Protein AF-A0A1M5BRZ5-F1 (afdb_monomer_lite)

Structure (mmCIF, N/CA/C/O backbone):
data_AF-A0A1M5BRZ5-F1
#
_entry.id   AF-A0A1M5BRZ5-F1
#
loop_
_atom_site.group_PDB
_atom_site.id
_atom_site.type_symbol
_atom_site.label_atom_id
_atom_site.label_alt_id
_atom_site.label_comp_id
_atom_site.label_asym_id
_atom_site.label_entity_id
_atom_site.label_seq_id
_atom_site.pdbx_PDB_ins_code
_atom_site.Cartn_x
_atom_site.Cartn_y
_atom_site.Cartn_z
_atom_site.occupancy
_atom_site.B_iso_or_equiv
_atom_site.auth_seq_id
_atom_site.auth_comp_id
_atom_site.auth_asym_id
_atom_site.auth_atom_id
_atom_site.pdbx_PDB_model_num
ATOM 1 N N . MET A 1 1 ? -7.898 2.552 -19.567 1.00 65.88 1 MET A N 1
ATOM 2 C CA . MET A 1 1 ? -7.053 2.784 -18.373 1.00 65.88 1 MET A CA 1
ATOM 3 C C . MET A 1 1 ? -6.600 4.239 -18.379 1.00 65.88 1 MET A C 1
ATOM 5 O O . MET A 1 1 ? -5.546 4.536 -18.923 1.00 65.88 1 MET A O 1
ATOM 9 N N . GLU A 1 2 ? -7.423 5.147 -17.849 1.00 75.94 2 GLU A N 1
ATOM 10 C CA . GLU A 1 2 ? -7.147 6.600 -17.867 1.00 75.94 2 GLU A CA 1
ATOM 11 C C . GLU A 1 2 ? -6.998 7.193 -16.458 1.00 75.94 2 GLU A C 1
ATOM 13 O O . GLU A 1 2 ? -6.232 8.134 -16.258 1.00 75.94 2 GLU A O 1
ATOM 18 N N . ASN A 1 3 ? -7.674 6.616 -15.457 1.00 81.56 3 ASN A N 1
ATOM 19 C CA . ASN A 1 3 ? -7.598 7.086 -14.078 1.00 81.56 3 ASN A CA 1
ATOM 20 C C . ASN A 1 3 ? -6.307 6.606 -13.395 1.00 81.56 3 ASN A C 1
ATOM 22 O O . ASN A 1 3 ? -5.987 5.420 -13.406 1.00 81.56 3 ASN A O 1
ATOM 26 N N . GLY A 1 4 ? -5.565 7.544 -12.803 1.00 80.94 4 GLY A N 1
ATOM 27 C CA . GLY A 1 4 ? -4.323 7.267 -12.087 1.00 80.94 4 GLY A CA 1
ATOM 28 C C . GLY A 1 4 ? -4.504 6.915 -10.611 1.00 80.94 4 GLY A C 1
ATOM 29 O O . GLY A 1 4 ? -3.510 6.597 -9.977 1.00 80.94 4 GLY A O 1
ATOM 30 N N . PHE A 1 5 ? -5.708 7.016 -10.030 1.00 86.25 5 PHE A N 1
ATOM 31 C CA . PHE A 1 5 ? -5.980 6.659 -8.623 1.00 86.25 5 PHE A CA 1
ATOM 32 C C . PHE A 1 5 ? -4.982 7.268 -7.617 1.00 86.25 5 PHE A C 1
ATOM 34 O O . PHE A 1 5 ? -4.451 6.607 -6.727 1.00 86.25 5 PHE A O 1
ATOM 41 N N . GLY A 1 6 ? -4.669 8.555 -7.796 1.00 87.81 6 GLY A N 1
ATOM 42 C CA . GLY A 1 6 ? -3.709 9.274 -6.952 1.00 87.81 6 GLY A CA 1
ATOM 43 C C . GLY A 1 6 ? -2.249 9.189 -7.409 1.00 87.81 6 GLY A C 1
ATOM 44 O O . GLY A 1 6 ? -1.439 9.976 -6.923 1.00 87.81 6 GLY A O 1
ATOM 45 N N . TRP A 1 7 ? -1.920 8.338 -8.381 1.00 94.44 7 TRP A N 1
ATOM 46 C CA . TRP A 1 7 ? -0.583 8.215 -8.963 1.00 94.44 7 TRP A CA 1
ATOM 47 C C . TRP A 1 7 ? -0.294 9.260 -10.034 1.00 94.44 7 TRP A C 1
ATOM 49 O O . TRP A 1 7 ? -1.200 9.802 -10.668 1.00 94.44 7 TRP A O 1
ATOM 59 N N . PHE A 1 8 ? 0.995 9.530 -10.257 1.00 92.31 8 PHE A N 1
ATOM 60 C CA . PHE A 1 8 ? 1.469 10.425 -11.314 1.00 92.31 8 PHE A CA 1
ATOM 61 C C . PHE A 1 8 ? 0.936 10.021 -12.697 1.00 92.31 8 PHE A C 1
ATOM 63 O O . PHE A 1 8 ? 0.561 10.881 -13.487 1.00 92.31 8 PHE A O 1
ATOM 70 N N . HIS A 1 9 ? 0.862 8.715 -12.963 1.00 94.19 9 HIS A N 1
ATOM 71 C CA . HIS A 1 9 ? 0.328 8.143 -14.195 1.00 94.19 9 HIS A CA 1
ATOM 72 C C . HIS A 1 9 ? -0.267 6.747 -13.911 1.00 94.19 9 HIS A C 1
ATOM 74 O O . HIS A 1 9 ? 0.309 6.037 -13.080 1.00 94.19 9 HIS A O 1
ATOM 80 N N . PRO A 1 10 ? -1.339 6.303 -14.606 1.00 94.88 10 PRO A N 1
ATOM 81 C CA . PRO A 1 10 ? -1.913 4.958 -14.441 1.00 94.88 10 PRO A CA 1
ATOM 82 C C . PRO A 1 10 ? -0.891 3.816 -14.543 1.00 94.88 10 PRO A C 1
ATOM 84 O O . PRO A 1 10 ? -0.989 2.821 -13.837 1.00 94.88 10 PRO A O 1
ATOM 87 N N . GLN A 1 11 ? 0.150 3.987 -15.360 1.00 95.69 11 GLN A N 1
ATOM 88 C CA . GLN A 1 11 ? 1.274 3.044 -15.441 1.00 95.69 11 GLN A CA 1
ATOM 89 C C . GLN A 1 11 ? 1.901 2.752 -14.072 1.00 95.69 11 GLN A C 1
ATOM 91 O O . GLN A 1 11 ? 2.140 1.594 -13.748 1.00 95.69 11 GLN A O 1
ATOM 96 N N . TYR A 1 12 ? 2.148 3.779 -13.257 1.00 96.62 12 TYR A N 1
ATOM 97 C CA . TYR A 1 12 ? 2.779 3.600 -11.948 1.00 96.62 12 TYR A CA 1
ATOM 98 C C . TYR A 1 12 ? 1.831 2.983 -10.922 1.00 96.62 12 TYR A C 1
ATOM 100 O O . TYR A 1 12 ? 2.280 2.242 -10.055 1.00 96.62 12 TYR A O 1
ATOM 108 N N . HIS A 1 13 ? 0.523 3.213 -11.064 1.00 96.50 13 HIS A N 1
ATOM 109 C CA . HIS A 1 13 ? -0.491 2.510 -10.280 1.00 96.50 13 HIS A CA 1
ATOM 110 C C . HIS A 1 13 ? -0.437 0.999 -10.539 1.00 96.50 13 HIS A C 1
ATOM 112 O O . HIS A 1 13 ? -0.346 0.226 -9.587 1.00 96.50 13 HIS A O 1
ATOM 118 N N . LEU A 1 14 ? -0.385 0.579 -11.810 1.00 97.62 14 LEU A N 1
ATOM 119 C CA . LEU A 1 14 ? -0.236 -0.839 -12.162 1.00 97.62 14 LEU A CA 1
ATOM 120 C C . LEU A 1 14 ? 1.110 -1.413 -11.705 1.00 97.62 14 LEU A C 1
ATOM 122 O O . LEU A 1 14 ? 1.155 -2.531 -11.198 1.00 97.62 14 LEU A O 1
ATOM 126 N N . MET A 1 15 ? 2.202 -0.650 -11.846 1.00 98.06 15 MET A N 1
ATOM 127 C CA . MET A 1 15 ? 3.525 -1.073 -11.366 1.00 98.06 15 MET A CA 1
ATOM 128 C C . MET A 1 15 ? 3.544 -1.273 -9.852 1.00 98.06 15 MET A C 1
ATOM 130 O O . MET A 1 15 ? 4.158 -2.224 -9.376 1.00 98.06 15 MET A O 1
ATOM 134 N N . SER A 1 16 ? 2.849 -0.414 -9.104 1.00 98.12 16 SER A N 1
ATOM 135 C CA . SER A 1 16 ? 2.728 -0.537 -7.656 1.00 98.12 16 SER A CA 1
ATOM 136 C C . SER A 1 16 ? 2.011 -1.817 -7.251 1.00 98.12 16 SER A C 1
ATOM 138 O O . SER A 1 16 ? 2.557 -2.585 -6.465 1.00 98.12 16 SER A O 1
ATOM 140 N N . TRP A 1 17 ? 0.834 -2.077 -7.827 1.00 98.25 17 TRP A N 1
ATOM 141 C CA . TRP A 1 17 ? 0.073 -3.299 -7.554 1.00 98.25 17 TRP A CA 1
ATOM 142 C C . TRP A 1 17 ? 0.846 -4.556 -7.947 1.00 98.25 17 TRP A C 1
ATOM 144 O O . TRP A 1 17 ? 0.858 -5.532 -7.199 1.00 98.25 17 TRP A O 1
ATOM 154 N N . ALA A 1 18 ? 1.546 -4.524 -9.084 1.00 98.69 18 ALA A N 1
ATOM 155 C CA . ALA A 1 18 ? 2.385 -5.635 -9.508 1.00 98.69 18 ALA A CA 1
ATOM 156 C C . ALA A 1 18 ? 3.527 -5.889 -8.519 1.00 98.69 18 ALA A C 1
ATOM 158 O O . ALA A 1 18 ? 3.680 -7.017 -8.059 1.00 98.69 18 ALA A O 1
ATOM 159 N N . LEU A 1 19 ? 4.293 -4.859 -8.142 1.00 98.62 19 LEU A N 1
ATOM 160 C CA . LEU A 1 19 ? 5.384 -5.019 -7.179 1.00 98.62 19 LEU A CA 1
ATOM 161 C C . LEU A 1 19 ? 4.861 -5.480 -5.811 1.00 98.62 19 LEU A C 1
ATOM 163 O O . LEU A 1 19 ? 5.473 -6.346 -5.189 1.00 98.62 19 LEU A O 1
ATOM 167 N N . SER A 1 20 ? 3.722 -4.947 -5.366 1.00 98.50 20 SER A N 1
ATOM 168 C CA . SER A 1 20 ? 3.067 -5.333 -4.114 1.00 98.50 20 SER A CA 1
ATOM 169 C C . SER A 1 20 ? 2.686 -6.818 -4.119 1.00 98.50 20 SER A C 1
ATOM 171 O O . SER A 1 20 ? 3.174 -7.580 -3.288 1.00 98.50 20 SER A O 1
ATOM 173 N N . CYS A 1 21 ? 1.920 -7.269 -5.119 1.00 98.62 21 CYS A N 1
ATOM 174 C CA . CYS A 1 21 ? 1.515 -8.670 -5.257 1.00 98.62 21 CYS A CA 1
ATOM 175 C C . CYS A 1 21 ? 2.719 -9.616 -5.335 1.00 98.62 21 CYS A C 1
ATOM 177 O O . CYS A 1 21 ? 2.785 -10.607 -4.610 1.00 98.62 21 CYS A O 1
ATOM 179 N N . LEU A 1 22 ? 3.681 -9.309 -6.208 1.00 98.56 22 LEU A N 1
ATOM 180 C CA . LEU A 1 22 ? 4.823 -10.185 -6.466 1.00 98.56 22 LEU A CA 1
ATOM 181 C C . LEU A 1 22 ? 5.712 -10.325 -5.232 1.00 98.56 22 LEU A C 1
ATOM 183 O O . LEU A 1 22 ? 6.060 -11.445 -4.867 1.00 98.56 22 LEU A O 1
ATOM 187 N N . SER A 1 23 ? 5.999 -9.215 -4.548 1.00 97.62 23 SER A N 1
ATOM 188 C CA . SER A 1 23 ? 6.776 -9.249 -3.307 1.00 97.62 23 SER A CA 1
ATOM 189 C C . SER A 1 23 ? 6.037 -9.952 -2.165 1.00 97.62 23 SER A C 1
ATOM 191 O O . SER A 1 23 ? 6.638 -10.745 -1.446 1.00 97.62 23 SER A O 1
ATOM 193 N N . LEU A 1 24 ? 4.719 -9.765 -2.029 1.00 97.94 24 LEU A N 1
ATOM 194 C CA . LEU A 1 24 ? 3.917 -10.531 -1.070 1.00 97.94 24 LEU A CA 1
ATOM 195 C C . LEU A 1 24 ? 3.991 -12.037 -1.350 1.00 97.94 24 LEU A C 1
ATOM 197 O O . LEU A 1 24 ? 4.186 -12.830 -0.431 1.00 97.94 24 LEU A O 1
ATOM 201 N N . ARG A 1 25 ? 3.881 -12.442 -2.618 1.00 97.81 25 ARG A N 1
ATOM 202 C CA . ARG A 1 25 ? 3.907 -13.853 -3.031 1.00 97.81 25 ARG A CA 1
ATOM 203 C C . ARG A 1 25 ? 5.262 -14.534 -2.850 1.00 97.81 25 ARG A C 1
ATOM 205 O O . ARG A 1 25 ? 5.288 -15.757 -2.742 1.00 97.81 25 ARG A O 1
ATOM 212 N N . GLU A 1 26 ? 6.358 -13.783 -2.760 1.00 96.62 26 GLU A N 1
ATOM 213 C CA . GLU A 1 26 ? 7.667 -14.326 -2.364 1.00 96.62 26 GLU A CA 1
ATOM 214 C C . GLU A 1 26 ? 7.718 -14.745 -0.890 1.00 96.62 26 GLU A C 1
ATOM 216 O O . GLU A 1 26 ? 8.480 -15.642 -0.527 1.00 96.62 26 GLU A O 1
ATOM 221 N N . HIS A 1 27 ? 6.926 -14.101 -0.032 1.00 96.38 27 HIS A N 1
ATOM 222 C CA . HIS A 1 27 ? 7.029 -14.244 1.422 1.00 96.38 27 HIS A CA 1
ATOM 223 C C . HIS A 1 27 ? 5.831 -14.953 2.062 1.00 96.38 27 HIS A C 1
ATOM 225 O O . HIS A 1 27 ? 5.961 -15.535 3.145 1.00 96.38 27 HIS A O 1
ATOM 231 N N . TYR A 1 28 ? 4.681 -14.942 1.387 1.00 97.50 28 TYR A N 1
ATOM 232 C CA . TYR A 1 28 ? 3.413 -15.450 1.891 1.00 97.50 28 TYR A CA 1
ATOM 233 C C . TYR A 1 28 ? 2.795 -16.459 0.932 1.00 97.50 28 TYR A C 1
ATOM 235 O O . TYR A 1 28 ? 2.544 -16.170 -0.238 1.00 97.50 28 TYR A O 1
ATOM 243 N N . ASN A 1 29 ? 2.482 -17.643 1.465 1.00 96.75 29 ASN A N 1
ATOM 244 C CA . ASN A 1 29 ? 1.863 -18.724 0.701 1.00 96.75 29 ASN A CA 1
ATOM 245 C C . ASN A 1 29 ? 0.404 -18.451 0.341 1.00 96.75 29 ASN A C 1
ATOM 247 O O . ASN A 1 29 ? -0.046 -19.032 -0.637 1.00 96.75 29 ASN A O 1
ATOM 251 N N . ASN A 1 30 ? -0.292 -17.587 1.084 1.00 97.75 30 ASN A N 1
ATOM 252 C CA . ASN A 1 30 ? -1.681 -17.206 0.851 1.00 97.75 30 ASN A CA 1
ATOM 253 C C . ASN A 1 30 ? -1.772 -15.681 0.712 1.00 97.75 30 ASN A C 1
ATOM 255 O O . ASN A 1 30 ? -1.453 -14.963 1.656 1.00 97.75 30 ASN A O 1
ATOM 259 N N . VAL A 1 31 ? -2.170 -15.202 -0.465 1.00 98.31 31 VAL A N 1
ATOM 260 C CA . VAL A 1 31 ? -2.384 -13.781 -0.767 1.00 98.31 31 VAL A CA 1
ATOM 261 C C . VAL A 1 31 ? -3.655 -13.682 -1.606 1.00 98.31 31 VAL A C 1
ATOM 263 O O . VAL A 1 31 ? -3.640 -13.975 -2.804 1.00 98.31 31 VAL A O 1
ATOM 266 N N . VAL A 1 32 ? -4.749 -13.291 -0.958 1.00 98.56 32 VAL A N 1
ATOM 267 C CA . VAL A 1 32 ? -6.085 -13.206 -1.562 1.00 98.56 32 VAL A CA 1
ATOM 268 C C . VAL A 1 32 ? -6.353 -11.778 -2.022 1.00 98.56 32 VAL A C 1
ATOM 270 O O . VAL A 1 32 ? -6.072 -10.829 -1.292 1.00 98.56 32 VAL A O 1
ATOM 273 N N . PHE A 1 33 ? -6.909 -11.622 -3.222 1.00 98.50 33 PHE A N 1
ATOM 274 C CA . PHE A 1 33 ? -7.260 -10.319 -3.778 1.00 98.50 33 PHE A CA 1
ATOM 275 C C . PHE A 1 33 ? -8.774 -10.115 -3.809 1.00 98.50 33 PHE A C 1
ATOM 277 O O . PHE A 1 33 ? -9.487 -10.874 -4.456 1.00 98.50 33 PHE A O 1
ATOM 284 N N . TYR A 1 34 ? -9.260 -9.075 -3.134 1.00 97.81 34 TYR A N 1
ATOM 285 C CA . TYR A 1 34 ? -10.662 -8.656 -3.188 1.00 97.81 34 TYR A CA 1
ATOM 286 C C . TYR A 1 34 ? -10.810 -7.496 -4.167 1.00 97.81 34 TYR A C 1
ATOM 288 O O . TYR A 1 34 ? -10.077 -6.507 -4.074 1.00 97.81 34 TYR A O 1
ATOM 296 N N . THR A 1 35 ? -11.729 -7.617 -5.124 1.00 96.69 35 THR A N 1
ATOM 297 C CA . THR A 1 35 ? -11.827 -6.669 -6.240 1.00 96.69 35 THR A CA 1
ATOM 298 C C . THR A 1 35 ? -13.230 -6.610 -6.864 1.00 96.69 35 THR A C 1
ATOM 300 O O . THR A 1 35 ? -14.139 -7.323 -6.443 1.00 96.69 35 THR A O 1
ATOM 303 N N . ASP A 1 36 ? -13.429 -5.723 -7.838 1.00 95.81 36 ASP A N 1
ATOM 304 C CA . ASP A 1 36 ? -14.565 -5.725 -8.767 1.00 95.81 36 ASP A CA 1
ATOM 305 C C . ASP A 1 36 ? -14.180 -6.464 -10.065 1.00 95.81 36 ASP A C 1
ATOM 307 O O . ASP A 1 36 ? -13.027 -6.856 -10.276 1.00 95.81 36 ASP A O 1
ATOM 311 N N . SER A 1 37 ? -15.133 -6.645 -10.975 1.00 96.94 37 SER A N 1
ATOM 312 C CA . SER A 1 37 ? -14.885 -7.272 -12.274 1.00 96.94 37 SER A CA 1
ATOM 313 C C . SER A 1 37 ? -13.852 -6.495 -13.099 1.00 96.94 37 SER A C 1
ATOM 315 O O . SER A 1 37 ? -13.060 -7.095 -13.828 1.00 96.94 37 SER A O 1
ATOM 317 N N . ASN A 1 38 ? -13.786 -5.164 -12.973 1.00 94.44 38 ASN A N 1
ATOM 318 C CA . ASN A 1 38 ? -12.777 -4.367 -13.680 1.00 94.44 38 ASN A CA 1
ATOM 319 C C . ASN A 1 38 ? -11.362 -4.640 -13.165 1.00 94.44 38 ASN A C 1
ATOM 321 O O . ASN A 1 38 ? -10.439 -4.837 -13.960 1.00 94.44 38 ASN A O 1
ATOM 325 N N . GLY A 1 39 ? -11.178 -4.661 -11.847 1.00 95.62 39 GLY A N 1
ATOM 326 C CA . GLY A 1 39 ? -9.911 -4.983 -11.217 1.00 95.62 39 GLY A CA 1
ATOM 327 C C . GLY A 1 39 ? -9.502 -6.430 -11.476 1.00 95.62 39 GLY A C 1
ATOM 328 O O . GLY A 1 39 ? -8.331 -6.663 -11.771 1.00 95.62 39 GLY A O 1
ATOM 329 N N . TYR A 1 40 ? -10.442 -7.381 -11.509 1.00 98.25 40 TYR A N 1
ATOM 330 C CA . TYR A 1 40 ? -10.171 -8.746 -11.973 1.00 98.25 40 TYR A CA 1
ATOM 331 C C . TYR A 1 40 ? -9.614 -8.744 -13.404 1.00 98.25 40 TYR A C 1
ATOM 333 O O . TYR A 1 40 ? -8.520 -9.256 -13.653 1.00 98.25 40 TYR A O 1
ATOM 341 N N . ASN A 1 41 ? -10.311 -8.091 -14.337 1.00 97.88 41 ASN A N 1
ATOM 342 C CA . ASN A 1 41 ? -9.903 -8.033 -15.741 1.00 97.88 41 ASN A CA 1
ATOM 343 C C . ASN A 1 41 ? -8.499 -7.419 -15.915 1.00 97.88 41 ASN A C 1
ATOM 345 O O . ASN A 1 41 ? -7.700 -7.877 -16.733 1.00 97.88 41 ASN A O 1
ATOM 349 N N . ILE A 1 42 ? -8.170 -6.381 -15.142 1.00 96.50 42 ILE A N 1
ATOM 350 C CA . ILE A 1 42 ? -6.868 -5.707 -15.223 1.00 96.50 42 ILE A CA 1
ATOM 351 C C . ILE A 1 42 ? -5.774 -6.528 -14.528 1.00 96.50 42 ILE A C 1
ATOM 353 O O . ILE A 1 42 ? -4.753 -6.854 -15.133 1.00 96.50 42 ILE A O 1
ATOM 357 N N . PHE A 1 43 ? -5.940 -6.849 -13.250 1.00 98.00 43 PHE A N 1
ATOM 358 C CA . PHE A 1 43 ? -4.862 -7.422 -12.444 1.00 98.00 43 PHE A CA 1
ATOM 359 C C . PHE A 1 43 ? -4.693 -8.923 -12.674 1.00 98.00 43 PHE A C 1
ATOM 361 O O . PHE A 1 43 ? -3.566 -9.423 -12.664 1.00 98.00 43 PHE A O 1
ATOM 368 N N . ILE A 1 44 ? -5.784 -9.636 -12.943 1.00 98.31 44 ILE A N 1
ATOM 369 C CA . ILE A 1 44 ? -5.767 -11.081 -13.157 1.00 98.31 44 ILE A CA 1
ATOM 370 C C . ILE A 1 44 ? -5.720 -11.384 -14.641 1.00 98.31 44 ILE A C 1
ATOM 372 O O . ILE A 1 44 ? -4.757 -11.995 -15.087 1.00 98.31 44 ILE A O 1
ATOM 376 N N . ASP A 1 45 ? -6.677 -10.926 -15.445 1.00 97.88 45 ASP A N 1
ATOM 377 C CA . ASP A 1 45 ? -6.697 -11.349 -16.846 1.00 97.88 45 ASP A CA 1
ATOM 378 C C . ASP A 1 45 ? -5.601 -10.717 -17.693 1.00 97.88 45 ASP A C 1
ATOM 380 O O . ASP A 1 45 ? -4.959 -11.422 -18.475 1.00 97.88 45 ASP A O 1
ATOM 384 N N . LEU A 1 46 ? -5.350 -9.422 -17.534 1.00 96.38 46 LEU A N 1
ATOM 385 C CA . LEU A 1 46 ? -4.371 -8.715 -18.348 1.00 96.38 46 LEU A CA 1
ATOM 386 C C . LEU A 1 46 ? -2.947 -8.862 -17.799 1.00 96.38 46 LEU A C 1
ATOM 388 O O . LEU A 1 46 ? -2.036 -9.252 -18.530 1.00 96.38 46 LEU A O 1
ATOM 392 N N . LEU A 1 47 ? -2.741 -8.570 -16.512 1.00 97.62 47 LEU A N 1
ATOM 393 C CA . LEU A 1 47 ? -1.406 -8.606 -15.905 1.00 97.62 47 LEU A CA 1
ATOM 394 C C . LEU A 1 47 ? -0.982 -10.003 -15.436 1.00 97.62 47 LEU A C 1
ATOM 396 O O . LEU A 1 47 ? 0.223 -10.249 -15.307 1.00 97.62 47 LEU A O 1
ATOM 400 N N . LYS A 1 48 ? -1.939 -10.924 -15.244 1.00 98.19 48 LYS A N 1
ATOM 401 C CA . LYS A 1 48 ? -1.716 -12.285 -14.726 1.00 98.19 48 LYS A CA 1
ATOM 402 C C . LYS A 1 48 ? -0.970 -12.265 -13.389 1.00 98.19 48 LYS A C 1
ATOM 404 O O . LYS A 1 48 ? -0.012 -13.019 -13.215 1.00 98.19 48 LYS A O 1
ATOM 409 N N . LEU A 1 49 ? -1.359 -11.364 -12.479 1.00 98.62 49 LEU A N 1
ATOM 410 C CA . LEU A 1 49 ? -0.757 -11.281 -11.149 1.00 98.62 49 LEU A CA 1
ATOM 411 C C . LEU A 1 49 ? -1.032 -12.568 -10.350 1.00 98.62 49 LEU A C 1
ATOM 413 O O . LEU A 1 49 ? -2.160 -13.064 -10.367 1.00 98.62 49 LEU A O 1
ATOM 417 N N . PRO A 1 50 ? -0.029 -13.123 -9.645 1.00 98.19 50 PRO A N 1
ATOM 418 C CA . PRO A 1 50 ? -0.099 -14.471 -9.083 1.00 98.19 50 PRO A CA 1
ATOM 419 C C . PRO A 1 50 ? -0.741 -14.518 -7.686 1.00 98.19 50 PRO A C 1
ATOM 421 O O . PRO A 1 50 ? -0.206 -15.169 -6.783 1.00 98.19 50 PRO A O 1
ATOM 424 N N . TYR A 1 51 ? -1.874 -13.837 -7.498 1.00 98.69 51 TYR A N 1
ATOM 425 C CA . TYR A 1 51 ? -2.701 -13.998 -6.297 1.00 98.69 51 TYR A CA 1
ATOM 426 C C . TYR A 1 51 ? -3.151 -15.454 -6.147 1.00 98.69 51 TYR A C 1
ATOM 428 O O . TYR A 1 51 ? -3.346 -16.157 -7.139 1.00 98.69 51 TYR A O 1
ATOM 436 N N . THR A 1 52 ? -3.273 -15.932 -4.909 1.00 98.44 52 THR A N 1
ATOM 437 C CA . THR A 1 52 ? -3.653 -17.331 -4.655 1.00 98.44 52 THR A CA 1
ATOM 438 C C . THR A 1 52 ? -5.136 -17.579 -4.786 1.00 98.44 52 THR A C 1
ATOM 440 O O . THR A 1 52 ? -5.531 -18.689 -5.127 1.00 98.44 52 THR A O 1
ATOM 443 N N . ASP A 1 53 ? -5.929 -16.552 -4.517 1.00 98.38 53 ASP A N 1
ATOM 444 C CA . ASP A 1 53 ? -7.363 -16.546 -4.735 1.00 98.38 53 ASP A CA 1
ATOM 445 C C . ASP A 1 53 ? -7.824 -15.120 -5.050 1.00 98.38 53 ASP A C 1
ATOM 447 O O . ASP A 1 53 ? -7.148 -14.143 -4.697 1.00 98.38 53 ASP A O 1
ATOM 451 N N . VAL A 1 54 ? -8.953 -15.004 -5.743 1.00 98.44 54 VAL A N 1
ATOM 452 C CA . VAL A 1 54 ? -9.518 -13.722 -6.158 1.00 98.44 54 VAL A CA 1
ATOM 453 C C . VAL A 1 54 ? -11.018 -13.725 -5.921 1.00 98.44 54 VAL A C 1
ATOM 455 O O . VAL A 1 54 ? -11.749 -14.528 -6.498 1.00 98.44 54 VAL A O 1
ATOM 458 N N . VAL A 1 55 ? -11.478 -12.782 -5.106 1.00 98.12 55 VAL A N 1
ATOM 459 C CA . VAL A 1 55 ? -12.880 -12.634 -4.726 1.00 98.12 55 VAL A CA 1
ATOM 460 C C . VAL A 1 55 ? -13.437 -11.376 -5.387 1.00 98.12 55 VAL A C 1
ATOM 462 O O . VAL A 1 55 ? -13.033 -10.258 -5.064 1.00 98.12 55 VAL A O 1
ATOM 465 N N . VAL A 1 56 ? -14.364 -11.559 -6.328 1.00 97.38 56 VAL A N 1
ATOM 466 C CA . VAL A 1 56 ? -15.061 -10.457 -7.006 1.00 97.38 56 VAL A CA 1
ATOM 467 C C . VAL A 1 56 ? -16.305 -10.093 -6.202 1.00 97.38 56 VAL A C 1
ATOM 469 O O . VAL A 1 56 ? -17.252 -10.873 -6.139 1.00 97.38 56 VAL A O 1
ATOM 472 N N . GLN A 1 57 ? -16.276 -8.938 -5.537 1.00 94.31 57 GLN A N 1
ATOM 473 C CA . GLN A 1 57 ? -17.232 -8.593 -4.480 1.00 94.31 57 GLN A CA 1
ATOM 474 C C . GLN A 1 57 ? -17.671 -7.120 -4.491 1.00 94.31 57 GLN A C 1
ATOM 476 O O . GLN A 1 57 ? -18.548 -6.743 -3.712 1.00 94.31 57 GLN A O 1
ATOM 481 N N . TYR A 1 58 ? -17.076 -6.287 -5.353 1.00 94.50 58 TYR A N 1
ATOM 482 C CA . TYR A 1 58 ? -17.283 -4.834 -5.351 1.00 94.50 58 TYR A CA 1
ATOM 483 C C . TYR A 1 58 ? -18.107 -4.286 -6.533 1.00 94.50 58 TYR A C 1
ATOM 485 O O . TYR A 1 58 ? -18.304 -3.076 -6.586 1.00 94.50 58 TYR A O 1
ATOM 493 N N . ASP A 1 59 ? -18.595 -5.124 -7.458 1.00 92.12 59 ASP A N 1
ATOM 494 C CA . ASP A 1 59 ? -19.324 -4.659 -8.659 1.00 92.12 59 ASP A CA 1
ATOM 495 C C . ASP A 1 59 ? -20.581 -3.837 -8.328 1.00 92.12 59 ASP A C 1
ATOM 497 O O . ASP A 1 59 ? -20.826 -2.802 -8.943 1.00 92.12 59 ASP A O 1
ATOM 501 N N . ASP A 1 60 ? -21.340 -4.268 -7.318 1.00 87.38 60 ASP A N 1
ATOM 502 C CA . ASP A 1 60 ? -22.599 -3.641 -6.899 1.00 87.38 60 ASP A CA 1
ATOM 503 C C . ASP A 1 60 ? -22.476 -2.957 -5.528 1.00 87.38 60 ASP A C 1
ATOM 505 O O . ASP A 1 60 ? -23.441 -2.875 -4.765 1.00 87.38 60 ASP A O 1
ATOM 509 N N . LEU A 1 61 ? -21.270 -2.508 -5.163 1.00 86.62 61 LEU A N 1
ATOM 510 C CA . LEU A 1 61 ? -21.034 -1.869 -3.873 1.00 86.62 61 LEU A CA 1
ATOM 511 C C . LEU A 1 61 ? -21.814 -0.535 -3.810 1.00 86.62 61 LEU A C 1
ATOM 513 O O . LEU A 1 61 ? -21.514 0.372 -4.589 1.00 86.62 61 LEU A O 1
ATOM 517 N N . PRO A 1 62 ? -22.784 -0.360 -2.889 1.00 77.88 62 PRO A N 1
ATOM 518 C CA . PRO A 1 62 ? -23.631 0.833 -2.828 1.00 77.88 62 PRO A CA 1
ATOM 519 C C . PRO A 1 62 ? -22.899 1.983 -2.120 1.00 77.88 62 PRO A C 1
ATOM 521 O O . PRO A 1 62 ? -23.363 2.509 -1.111 1.00 77.88 62 PRO A O 1
ATOM 524 N N . CYS A 1 63 ? -21.705 2.329 -2.598 1.00 80.94 63 CYS A N 1
ATOM 525 C CA . CYS A 1 63 ? -20.800 3.243 -1.925 1.00 80.94 63 CYS A CA 1
ATOM 526 C C . CYS A 1 63 ? -20.287 4.330 -2.878 1.00 80.94 63 CYS A C 1
ATOM 528 O O . CYS A 1 63 ? -19.656 4.008 -3.885 1.00 80.94 63 CYS A O 1
ATOM 530 N N . PRO A 1 64 ? -20.476 5.620 -2.544 1.00 80.62 64 PRO A N 1
ATOM 531 C CA . PRO A 1 64 ? -19.868 6.718 -3.285 1.00 80.62 64 PRO A CA 1
ATOM 532 C C . PRO A 1 64 ? -18.337 6.597 -3.375 1.00 80.62 64 PRO A C 1
ATOM 534 O O . PRO A 1 64 ? -17.681 6.293 -2.379 1.00 80.62 64 PRO A O 1
ATOM 537 N N . ASP A 1 65 ? -17.755 6.941 -4.531 1.00 79.62 65 ASP A N 1
ATOM 538 C CA . ASP A 1 65 ? -16.305 6.839 -4.811 1.00 79.62 65 ASP A CA 1
ATOM 539 C C . ASP A 1 65 ? -15.411 7.566 -3.791 1.00 79.62 65 ASP A C 1
ATOM 541 O O . ASP A 1 65 ? -14.245 7.224 -3.584 1.00 79.62 65 ASP A O 1
ATOM 545 N N . VAL A 1 66 ? -15.948 8.599 -3.141 1.00 79.69 66 VAL A N 1
ATOM 546 C CA . VAL A 1 66 ? -15.255 9.368 -2.100 1.00 79.69 66 VAL A CA 1
ATOM 547 C C . VAL A 1 66 ? -14.997 8.547 -0.832 1.00 79.69 66 VAL A C 1
ATOM 549 O O . VAL A 1 66 ? -14.077 8.876 -0.084 1.00 79.69 66 VAL A O 1
ATOM 552 N N . HIS A 1 67 ? -15.746 7.470 -0.589 1.00 84.50 67 HIS A N 1
ATOM 553 C CA . HIS A 1 67 ? -15.629 6.590 0.576 1.00 84.50 67 HIS A CA 1
ATOM 554 C C . HIS A 1 67 ? -14.740 5.368 0.293 1.00 84.50 67 HIS A C 1
ATOM 556 O O . HIS A 1 67 ? -15.129 4.217 0.479 1.00 84.50 67 HIS A O 1
ATOM 562 N N . TRP A 1 68 ? -13.501 5.625 -0.128 1.00 87.12 68 TRP A N 1
ATOM 563 C CA . TRP A 1 68 ? -12.508 4.601 -0.466 1.00 87.12 68 TRP A CA 1
ATOM 564 C C . TRP A 1 68 ? -12.143 3.637 0.680 1.00 87.12 68 TRP A C 1
ATOM 566 O O . TRP A 1 68 ? -11.603 2.566 0.412 1.00 87.12 68 TRP A O 1
ATOM 576 N N . ALA A 1 69 ? -12.425 3.975 1.942 1.00 90.62 69 ALA A N 1
ATOM 577 C CA . ALA A 1 69 ? -12.238 3.065 3.073 1.00 90.62 69 ALA A CA 1
ATOM 578 C C . ALA A 1 69 ? -13.333 1.986 3.155 1.00 90.62 69 ALA A C 1
ATOM 580 O O . ALA A 1 69 ? -13.093 0.928 3.734 1.00 90.62 69 ALA A O 1
ATOM 581 N N . TYR A 1 70 ? -14.513 2.216 2.565 1.00 92.12 70 TYR A N 1
ATOM 582 C CA . TYR A 1 70 ? -15.646 1.290 2.652 1.00 92.12 70 TYR A CA 1
ATOM 583 C C . TYR A 1 70 ? -15.362 -0.107 2.104 1.00 92.12 70 TYR A C 1
ATOM 585 O O . TYR A 1 70 ? -15.583 -1.076 2.835 1.00 92.12 70 TYR A O 1
ATOM 593 N N . PRO A 1 71 ? -14.814 -0.261 0.882 1.00 93.00 71 PRO A N 1
ATOM 594 C CA . PRO A 1 71 ? -14.457 -1.582 0.369 1.00 93.00 71 PRO A CA 1
ATOM 595 C C . PRO A 1 71 ? -13.501 -2.351 1.296 1.00 93.00 71 PRO A C 1
ATOM 597 O O . PRO A 1 71 ? -13.561 -3.578 1.361 1.00 93.00 71 PRO A O 1
ATOM 600 N N . LYS A 1 72 ? -12.642 -1.644 2.047 1.00 94.31 72 LYS A N 1
ATOM 601 C CA . LYS A 1 72 ? -11.663 -2.262 2.947 1.00 94.31 72 LYS A CA 1
ATOM 602 C C . LYS A 1 72 ? -12.336 -2.911 4.154 1.00 94.31 72 LYS A C 1
ATOM 604 O O . LYS A 1 72 ? -12.203 -4.117 4.337 1.00 94.31 72 LYS A O 1
ATOM 609 N N . PHE A 1 73 ? -13.117 -2.164 4.940 1.00 92.25 73 PHE A N 1
ATOM 610 C CA . PHE A 1 73 ? -13.818 -2.769 6.082 1.00 92.25 73 PHE A CA 1
ATOM 611 C C . PHE A 1 73 ? -14.965 -3.698 5.672 1.00 92.25 73 PHE A C 1
ATOM 613 O O . PHE A 1 73 ? -15.288 -4.622 6.417 1.00 92.25 73 PHE A O 1
ATOM 620 N N . PHE A 1 74 ? -15.515 -3.546 4.463 1.00 95.38 74 PHE A N 1
ATOM 621 C CA . PHE A 1 74 ? -16.355 -4.582 3.865 1.00 95.38 74 PHE A CA 1
ATOM 622 C C . PHE A 1 74 ? -15.594 -5.878 3.612 1.00 95.38 74 PHE A C 1
ATOM 624 O O . PHE A 1 74 ? -16.073 -6.942 3.976 1.00 95.38 74 PHE A O 1
ATOM 631 N N . THR A 1 75 ? -14.367 -5.816 3.108 1.00 97.00 75 THR A N 1
ATOM 632 C CA . THR A 1 75 ? -13.530 -7.017 3.020 1.00 97.00 75 THR A CA 1
ATOM 633 C C . THR A 1 75 ? -13.218 -7.601 4.389 1.00 97.00 75 THR A C 1
ATOM 635 O O . THR A 1 75 ? -13.297 -8.816 4.558 1.00 97.00 75 THR A O 1
ATOM 638 N N . TYR A 1 76 ? -12.913 -6.773 5.389 1.00 98.12 76 TYR A N 1
ATOM 639 C CA . TYR A 1 76 ? -12.619 -7.251 6.744 1.00 98.12 76 TYR A CA 1
ATOM 640 C C . TYR A 1 76 ? -13.806 -7.998 7.359 1.00 98.12 76 TYR A C 1
ATOM 642 O O . TYR A 1 76 ? -13.607 -9.040 7.981 1.00 98.12 76 TYR A O 1
ATOM 650 N N . SER A 1 77 ? -15.035 -7.521 7.136 1.00 97.12 77 SER A N 1
ATOM 651 C CA . SER A 1 77 ? -16.241 -8.175 7.657 1.00 97.12 77 SER A CA 1
ATOM 652 C C . SER A 1 77 ? -16.502 -9.548 7.031 1.00 97.12 77 SER A C 1
ATOM 654 O O . SER A 1 77 ? -17.128 -10.404 7.654 1.00 97.12 77 SER A O 1
ATOM 656 N N . LEU A 1 78 ? -15.966 -9.809 5.837 1.00 97.44 78 LEU A N 1
ATOM 657 C CA . LEU A 1 78 ? -16.074 -11.106 5.166 1.00 97.44 78 LEU A CA 1
ATOM 658 C C . LEU A 1 78 ? -15.055 -12.140 5.669 1.00 97.44 78 LEU A C 1
ATOM 660 O O . LEU A 1 78 ? -15.207 -13.330 5.374 1.00 97.44 78 LEU A O 1
ATOM 664 N N . GLN A 1 79 ? -14.033 -11.726 6.426 1.00 98.06 79 GLN A N 1
ATOM 665 C CA . GLN A 1 79 ? -12.976 -12.633 6.875 1.00 98.06 79 GLN A CA 1
ATOM 666 C C . GLN A 1 79 ? -13.465 -13.571 7.983 1.00 98.06 79 GLN A C 1
ATOM 668 O O . GLN A 1 79 ? -14.090 -13.153 8.960 1.00 98.06 79 GLN A O 1
ATOM 673 N N . LYS A 1 80 ? -13.143 -14.861 7.831 1.00 97.56 80 LYS A N 1
ATOM 674 C CA . LYS A 1 80 ? -13.499 -15.945 8.769 1.00 97.56 80 LYS A CA 1
ATOM 675 C C . LYS A 1 80 ? -12.288 -16.576 9.457 1.00 97.56 80 LYS A C 1
ATOM 677 O O . LYS A 1 80 ? -12.453 -17.423 10.329 1.00 97.56 80 LYS A O 1
ATOM 682 N N . GLU A 1 81 ? -11.089 -16.172 9.058 1.00 97.94 81 GLU A N 1
ATOM 683 C CA . GLU A 1 81 ? -9.809 -16.655 9.568 1.00 97.94 81 GLU A CA 1
ATOM 684 C C . GLU A 1 81 ? -8.884 -15.453 9.824 1.00 97.94 81 GLU A C 1
ATOM 686 O O . GLU A 1 81 ? -9.093 -14.402 9.208 1.00 97.94 81 GLU A O 1
ATOM 691 N N . PRO A 1 82 ? -7.886 -15.571 10.725 1.00 98.44 82 PRO A N 1
ATOM 692 C CA . PRO A 1 82 ? -6.906 -14.515 10.965 1.00 98.44 82 PRO A CA 1
ATOM 693 C C . PRO A 1 82 ? -6.259 -14.011 9.676 1.00 98.44 82 PRO A C 1
ATOM 695 O O . PRO A 1 82 ? -5.845 -14.797 8.824 1.00 98.44 82 PRO A O 1
ATOM 698 N N . PHE A 1 83 ? -6.143 -12.692 9.550 1.00 98.62 83 PHE A N 1
ATOM 699 C CA . PHE A 1 83 ? -5.656 -12.056 8.331 1.00 98.62 83 PHE A CA 1
ATOM 700 C C . PHE A 1 83 ? -4.870 -10.783 8.634 1.00 98.62 83 PHE A C 1
ATOM 702 O O . PHE A 1 83 ? -4.996 -10.185 9.702 1.00 98.62 83 PHE A O 1
ATOM 709 N N . ILE A 1 84 ? -4.080 -10.344 7.657 1.00 98.38 84 ILE A N 1
ATOM 710 C CA . ILE A 1 84 ? -3.483 -9.010 7.622 1.00 98.38 84 ILE A CA 1
ATOM 711 C C . ILE A 1 84 ? -3.807 -8.439 6.247 1.00 98.38 84 ILE A C 1
ATOM 713 O O . ILE A 1 84 ? -3.344 -8.953 5.231 1.00 98.38 84 ILE A O 1
ATOM 717 N N . HIS A 1 85 ? -4.632 -7.400 6.216 1.00 98.25 85 HIS A N 1
ATOM 718 C CA . HIS A 1 85 ? -4.823 -6.583 5.031 1.00 98.25 85 HIS A CA 1
ATOM 719 C C . HIS A 1 85 ? -3.572 -5.751 4.774 1.00 98.25 85 HIS A C 1
ATOM 721 O O . HIS A 1 85 ? -2.939 -5.272 5.717 1.00 98.25 85 HIS A O 1
ATOM 727 N N . VAL A 1 86 ? -3.247 -5.578 3.496 1.00 97.88 86 VAL A N 1
ATOM 728 C CA . VAL A 1 86 ? -2.079 -4.846 3.021 1.00 97.88 86 VAL A CA 1
ATOM 729 C C . VAL A 1 86 ? -2.498 -3.973 1.842 1.00 97.88 86 VAL A C 1
ATOM 731 O O . VAL A 1 86 ? -3.079 -4.482 0.881 1.00 97.88 86 VAL A O 1
ATOM 734 N N . ASP A 1 87 ? -2.189 -2.678 1.891 1.00 96.12 87 ASP A N 1
ATOM 735 C CA . ASP A 1 87 ? -2.468 -1.764 0.782 1.00 96.12 87 ASP A CA 1
ATOM 736 C C . ASP A 1 87 ? -1.636 -2.097 -0.475 1.00 96.12 87 ASP A C 1
ATOM 738 O O . ASP A 1 87 ? -0.463 -2.470 -0.409 1.00 96.12 87 ASP A O 1
ATOM 742 N N . GLY A 1 88 ? -2.226 -1.900 -1.662 1.00 95.94 88 GLY A N 1
ATOM 743 C CA . GLY A 1 88 ? -1.580 -2.168 -2.963 1.00 95.94 88 GLY A CA 1
ATOM 744 C C . GLY A 1 88 ? -0.427 -1.218 -3.338 1.00 95.94 88 GLY A C 1
ATOM 745 O O . GLY A 1 88 ? 0.110 -1.264 -4.451 1.00 95.94 88 GLY A O 1
ATOM 746 N N . ASP A 1 89 ? -0.058 -0.314 -2.437 1.00 96.81 89 ASP A N 1
ATOM 747 C CA . ASP A 1 89 ? 1.089 0.593 -2.508 1.00 96.81 89 ASP A CA 1
ATOM 748 C C . ASP A 1 89 ? 2.153 0.323 -1.437 1.00 96.81 89 ASP A C 1
ATOM 750 O O . ASP A 1 89 ? 3.056 1.147 -1.239 1.00 96.81 89 ASP A O 1
ATOM 754 N N . ILE A 1 90 ? 2.077 -0.863 -0.826 1.00 97.31 90 ILE A N 1
ATOM 755 C CA . ILE A 1 90 ? 3.095 -1.440 0.043 1.00 97.31 90 ILE A CA 1
ATOM 756 C C . ILE A 1 90 ? 3.909 -2.476 -0.725 1.00 97.31 90 ILE A C 1
ATOM 758 O O . ILE A 1 90 ? 3.365 -3.358 -1.394 1.00 97.31 90 ILE A O 1
ATOM 762 N N . HIS A 1 91 ? 5.232 -2.383 -0.609 1.00 97.38 91 HIS A N 1
ATOM 763 C CA . HIS A 1 91 ? 6.189 -3.211 -1.345 1.00 97.38 91 HIS A CA 1
ATOM 764 C C . HIS A 1 91 ? 7.155 -3.882 -0.370 1.00 97.38 91 HIS A C 1
ATOM 766 O O . HIS A 1 91 ? 7.831 -3.179 0.378 1.00 97.38 91 HIS A O 1
ATOM 772 N N . PHE A 1 92 ? 7.244 -5.214 -0.384 1.00 95.44 92 PHE A N 1
ATOM 773 C CA . PHE A 1 92 ? 8.020 -5.991 0.592 1.00 95.44 92 PHE A CA 1
ATOM 774 C C . PHE A 1 92 ? 9.395 -6.363 0.049 1.00 95.44 92 PHE A C 1
ATOM 776 O O . PHE A 1 92 ? 9.540 -6.725 -1.119 1.00 95.44 92 PHE A O 1
ATOM 783 N N . SER A 1 93 ? 10.395 -6.345 0.921 1.00 93.50 93 SER A N 1
ATOM 784 C CA . SER A 1 93 ? 11.679 -7.010 0.667 1.00 93.50 93 SER A CA 1
ATOM 785 C C . SER A 1 93 ? 11.867 -8.254 1.535 1.00 93.50 93 SER A C 1
ATOM 787 O O . SER A 1 93 ? 12.670 -9.128 1.207 1.00 93.50 93 SER A O 1
ATOM 789 N N . CYS A 1 94 ? 11.130 -8.346 2.648 1.00 93.75 94 CYS A N 1
ATOM 790 C CA . CYS A 1 94 ? 11.123 -9.515 3.509 1.00 93.75 94 CYS A CA 1
ATOM 791 C C . CYS A 1 94 ? 9.780 -9.703 4.224 1.00 93.75 94 CYS A C 1
ATOM 793 O O . CYS A 1 94 ? 8.947 -8.799 4.312 1.00 93.75 94 CYS A O 1
ATOM 795 N N . ARG A 1 95 ? 9.579 -10.916 4.747 1.00 95.50 95 ARG A N 1
ATOM 796 C CA . ARG A 1 95 ? 8.415 -11.276 5.560 1.00 95.50 95 ARG A CA 1
ATOM 797 C C . ARG A 1 95 ? 8.392 -10.478 6.870 1.00 95.50 95 ARG A C 1
ATOM 799 O O . ARG A 1 95 ? 9.445 -10.184 7.436 1.00 95.50 95 ARG A O 1
ATOM 806 N N . LEU A 1 96 ? 7.197 -10.177 7.377 1.00 95.94 96 LEU A N 1
ATOM 807 C CA . LEU A 1 96 ? 7.034 -9.617 8.718 1.00 95.94 96 LEU A CA 1
ATOM 808 C C . LEU A 1 96 ? 7.518 -10.595 9.800 1.00 95.94 96 LEU A C 1
ATOM 810 O O . LEU A 1 96 ? 7.549 -11.812 9.610 1.00 95.94 96 LEU A O 1
ATOM 814 N N . ASP A 1 97 ? 7.883 -10.054 10.963 1.00 95.94 97 ASP A N 1
ATOM 815 C CA . ASP A 1 97 ? 8.317 -10.887 12.084 1.00 95.94 97 ASP A CA 1
ATOM 816 C C . ASP A 1 97 ? 7.137 -11.703 12.620 1.00 95.94 97 ASP A C 1
ATOM 818 O O . ASP A 1 97 ? 6.025 -11.192 12.756 1.00 95.94 97 ASP A O 1
ATOM 822 N N . ALA A 1 98 ? 7.395 -12.945 13.034 1.00 96.31 98 ALA A N 1
ATOM 823 C CA . ALA A 1 98 ? 6.368 -13.811 13.615 1.00 96.31 98 ALA A CA 1
ATOM 824 C C . ALA A 1 98 ? 5.680 -13.188 14.848 1.00 96.31 98 ALA A C 1
ATOM 826 O O . ALA A 1 98 ? 4.500 -13.429 15.090 1.00 96.31 98 ALA A O 1
ATOM 827 N N . SER A 1 99 ? 6.393 -12.351 15.612 1.00 96.19 99 SER A N 1
ATOM 828 C CA . SER A 1 99 ? 5.820 -11.599 16.737 1.00 96.19 99 SER A CA 1
ATOM 829 C C . SER A 1 99 ? 4.741 -10.608 16.291 1.00 96.19 99 SER A C 1
ATOM 831 O O . SER A 1 99 ? 3.748 -10.446 16.997 1.00 96.19 99 SER A O 1
ATOM 833 N N . ILE A 1 100 ? 4.901 -9.993 15.114 1.00 97.19 100 ILE A N 1
ATOM 834 C CA . ILE A 1 100 ? 3.896 -9.122 14.499 1.00 97.19 100 ILE A CA 1
ATOM 835 C C . ILE A 1 100 ? 2.718 -9.968 14.021 1.00 97.19 100 ILE A C 1
ATOM 837 O O . ILE A 1 100 ? 1.588 -9.688 14.401 1.00 97.19 100 ILE A O 1
ATOM 841 N N . GLU A 1 101 ? 2.986 -11.036 13.264 1.00 97.00 101 GLU A N 1
ATOM 842 C CA . GLU A 1 101 ? 1.954 -11.917 12.688 1.00 97.00 101 GLU A CA 1
ATOM 843 C C . GLU A 1 101 ? 1.083 -12.605 13.758 1.00 97.00 101 GLU A C 1
ATOM 845 O O . GLU A 1 101 ? -0.094 -12.877 13.529 1.00 97.00 101 GLU A O 1
ATOM 850 N N . SER A 1 102 ? 1.630 -12.833 14.957 1.00 97.56 102 SER A N 1
ATOM 851 C CA . SER A 1 102 ? 0.895 -13.370 16.114 1.00 97.56 102 SER A CA 1
ATOM 852 C C . SER A 1 102 ? 0.054 -12.336 16.882 1.00 97.56 102 SER A C 1
ATOM 854 O O . SER A 1 102 ? -0.595 -12.677 17.871 1.00 97.56 102 SER A O 1
ATOM 856 N N . GLY A 1 103 ? 0.072 -11.062 16.472 1.00 98.19 103 GLY A N 1
ATOM 857 C CA . GLY A 1 103 ? -0.643 -9.983 17.148 1.00 98.19 103 GLY A CA 1
ATOM 858 C C . GLY A 1 103 ? -2.161 -10.182 17.145 1.00 98.19 103 GLY A C 1
ATOM 859 O O . GLY A 1 103 ? -2.754 -10.535 16.127 1.00 98.19 103 GLY A O 1
ATOM 860 N N . ALA A 1 104 ? -2.811 -9.925 18.285 1.00 98.44 104 ALA A N 1
ATOM 861 C CA . ALA A 1 104 ? -4.272 -9.968 18.381 1.00 98.44 104 ALA A CA 1
ATOM 862 C C . ALA A 1 104 ? -4.914 -8.932 17.447 1.00 98.44 104 ALA A C 1
ATOM 864 O O . ALA A 1 104 ? -5.763 -9.281 16.636 1.00 98.44 104 ALA A O 1
ATOM 865 N N . LEU A 1 105 ? -4.428 -7.693 17.524 1.00 98.69 105 LEU A N 1
ATOM 866 C CA . LEU A 1 105 ? -4.730 -6.599 16.610 1.00 98.69 105 LEU A CA 1
ATOM 867 C C . LEU A 1 105 ? -3.420 -6.130 15.990 1.00 98.69 105 LEU A C 1
ATOM 869 O O . LEU A 1 105 ? -2.434 -5.955 16.708 1.00 98.69 105 LEU A O 1
ATOM 873 N N . ILE A 1 106 ? -3.404 -5.930 14.680 1.00 98.62 106 ILE A N 1
ATOM 874 C CA . ILE A 1 106 ? -2.229 -5.521 13.916 1.00 98.62 106 ILE A CA 1
ATOM 875 C C . ILE A 1 106 ? -2.601 -4.277 13.121 1.00 98.62 106 ILE A C 1
ATOM 877 O O . ILE A 1 106 ? -3.646 -4.245 12.474 1.00 98.62 106 ILE A O 1
ATOM 881 N N . ALA A 1 107 ? -1.736 -3.268 13.160 1.00 98.19 107 ALA A N 1
ATOM 882 C CA . ALA A 1 107 ? -1.829 -2.105 12.289 1.00 98.19 107 ALA A CA 1
ATOM 883 C C . ALA A 1 107 ? -0.431 -1.623 11.880 1.00 98.19 107 ALA A C 1
ATOM 885 O O . ALA A 1 107 ? 0.558 -2.038 12.486 1.00 98.19 107 ALA A O 1
ATOM 886 N N . GLN A 1 108 ? -0.302 -0.753 10.874 1.00 96.94 108 GLN A N 1
ATOM 887 C CA . GLN A 1 108 ? 1.027 -0.360 10.393 1.00 96.94 108 GLN A CA 1
ATOM 888 C C . GLN A 1 108 ? 1.841 0.366 11.466 1.00 96.94 108 GLN A C 1
ATOM 890 O O . GLN A 1 108 ? 2.899 -0.105 11.861 1.00 96.94 108 GLN A O 1
ATOM 895 N N . ASN A 1 109 ? 1.379 1.526 11.919 1.00 96.12 109 ASN A N 1
ATOM 896 C CA . ASN A 1 109 ? 2.044 2.328 12.939 1.00 96.12 109 ASN A CA 1
ATOM 897 C C . ASN A 1 109 ? 1.004 3.188 13.647 1.00 96.12 109 ASN A C 1
ATOM 899 O O . ASN A 1 109 ? -0.014 3.544 13.048 1.00 96.12 109 ASN A O 1
ATOM 903 N N . MET A 1 110 ? 1.264 3.554 14.901 1.00 95.75 110 MET A N 1
ATOM 904 C CA . MET A 1 110 ? 0.419 4.536 15.573 1.00 95.75 110 MET A CA 1
ATOM 905 C C . MET A 1 110 ? 0.640 5.910 14.937 1.00 95.75 110 MET A C 1
ATOM 907 O O . MET A 1 110 ? 1.778 6.332 14.709 1.00 95.75 110 MET A O 1
ATOM 911 N N . GLU A 1 111 ? -0.456 6.593 14.648 1.00 93.62 111 GLU A N 1
ATOM 912 C CA . GLU A 1 111 ? -0.489 7.970 14.188 1.00 93.62 111 GLU A CA 1
ATOM 913 C C . GLU A 1 111 ? -0.961 8.875 15.326 1.00 93.62 111 GLU A C 1
ATOM 915 O O . GLU A 1 111 ? -2.004 8.635 15.943 1.00 93.62 111 GLU A O 1
ATOM 920 N N . MET A 1 112 ? -0.201 9.938 15.585 1.00 88.00 112 MET A N 1
ATOM 921 C CA . MET A 1 112 ? -0.638 11.023 16.457 1.00 88.00 112 MET A CA 1
ATOM 922 C C . MET A 1 112 ? -1.199 12.146 15.585 1.00 88.00 112 MET A C 1
ATOM 924 O O . MET A 1 112 ? -0.446 12.833 14.889 1.00 88.00 112 MET A O 1
ATOM 928 N N . GLY A 1 113 ? -2.522 12.315 15.618 1.00 81.12 113 GLY A N 1
ATOM 929 C CA . GLY A 1 113 ? -3.211 13.367 14.882 1.00 81.12 113 GLY A CA 1
ATOM 930 C C . GLY A 1 113 ? -2.708 14.746 15.299 1.00 81.12 113 GLY A C 1
ATOM 931 O O . GLY A 1 113 ? -2.685 15.075 16.487 1.00 81.12 113 GLY A O 1
ATOM 932 N N . THR A 1 114 ? -2.291 15.551 14.323 1.00 77.94 114 THR A N 1
ATOM 933 C CA . THR A 1 114 ? -1.867 16.936 14.546 1.00 77.94 114 THR A CA 1
ATOM 934 C C . THR A 1 114 ? -3.049 17.884 14.317 1.00 77.94 114 THR A C 1
ATOM 936 O O . THR A 1 114 ? -4.214 17.476 14.280 1.00 77.94 114 THR A O 1
ATOM 939 N N . GLN A 1 115 ? -2.775 19.180 14.133 1.00 79.56 115 GLN A N 1
ATOM 940 C CA . GLN A 1 115 ? -3.797 20.170 13.789 1.00 79.56 115 GLN A CA 1
ATOM 941 C C . GLN A 1 115 ? -4.590 19.786 12.526 1.00 79.56 115 GLN A C 1
ATOM 943 O O . GLN A 1 115 ? -5.750 20.176 12.398 1.00 79.56 115 GLN A O 1
ATOM 948 N N . TYR A 1 116 ? -3.984 19.022 11.609 1.00 77.56 116 TYR A N 1
ATOM 949 C CA . TYR A 1 116 ? -4.643 18.557 10.392 1.00 77.56 116 TYR A CA 1
ATOM 950 C C . TYR A 1 116 ? -5.803 17.601 10.705 1.00 77.56 116 TYR A C 1
ATOM 952 O O . TYR A 1 116 ? -6.948 17.912 10.363 1.00 77.56 116 TYR A O 1
ATOM 960 N N . TYR A 1 117 ? -5.550 16.502 11.427 1.00 80.12 117 TYR A N 1
ATOM 961 C CA . TYR A 1 117 ? -6.625 15.607 11.875 1.00 80.12 117 TYR A CA 1
ATOM 962 C C . TYR A 1 117 ? -7.615 16.322 12.785 1.00 80.12 117 TYR A C 1
ATOM 964 O O . TYR A 1 117 ? -8.819 16.181 12.594 1.00 80.12 117 TYR A O 1
ATOM 972 N N . LYS A 1 118 ? -7.144 17.163 13.713 1.00 82.81 118 LYS A N 1
ATOM 973 C CA . LYS A 1 118 ? -8.039 17.915 14.602 1.00 82.81 118 LYS A CA 1
ATOM 974 C C . LYS A 1 118 ? -9.027 18.790 13.826 1.00 82.81 118 LYS A C 1
ATOM 976 O O . LYS A 1 118 ? -10.196 18.850 14.188 1.00 82.81 118 LYS A O 1
ATOM 981 N N . GLY A 1 119 ? -8.593 19.442 12.745 1.00 84.06 119 GLY A N 1
ATOM 982 C CA . GLY A 1 119 ? -9.478 20.213 11.866 1.00 84.06 119 GLY A CA 1
ATOM 983 C C . GLY A 1 119 ? -10.584 19.352 11.253 1.00 84.06 119 GLY A C 1
ATOM 984 O O . GLY A 1 119 ? -11.759 19.680 11.392 1.00 84.06 119 GLY A O 1
ATOM 985 N N . MET A 1 120 ? -10.205 18.215 10.662 1.00 82.94 120 MET A N 1
ATOM 986 C CA . MET A 1 120 ? -11.146 17.263 10.063 1.00 82.94 120 MET A CA 1
ATOM 987 C C . MET A 1 120 ? -12.143 16.720 11.094 1.00 82.94 120 MET A C 1
ATOM 989 O O . MET A 1 120 ? -13.345 16.726 10.852 1.00 82.94 120 MET A O 1
ATOM 993 N N . MET A 1 121 ? -11.664 16.307 12.268 1.00 85.94 121 MET A N 1
ATOM 994 C CA . MET A 1 121 ? -12.512 15.729 13.313 1.00 85.94 121 MET A CA 1
ATOM 995 C C . MET A 1 121 ? -13.419 16.773 13.973 1.00 85.94 121 MET A C 1
ATOM 997 O O . MET A 1 121 ? -14.571 16.474 14.274 1.00 85.94 121 MET A O 1
ATOM 1001 N N . ASN A 1 122 ? -12.971 18.024 14.114 1.00 86.19 122 ASN A N 1
ATOM 1002 C CA . ASN A 1 122 ? -13.833 19.122 14.558 1.00 86.19 122 ASN A CA 1
ATOM 1003 C C . ASN A 1 122 ? -14.986 19.377 13.582 1.00 86.19 122 ASN A C 1
ATOM 1005 O O . ASN A 1 122 ? -16.105 19.656 14.011 1.00 86.19 122 ASN A O 1
ATOM 1009 N N . ASP A 1 123 ? -14.737 19.274 12.276 1.00 85.19 123 ASP A N 1
ATOM 1010 C CA . ASP A 1 123 ? -15.796 19.396 11.273 1.00 85.19 123 ASP A CA 1
ATOM 1011 C C . ASP A 1 123 ? -16.797 18.237 11.348 1.00 85.19 123 ASP A C 1
ATOM 1013 O O . ASP A 1 123 ? -17.972 18.435 11.040 1.00 85.19 123 ASP A O 1
ATOM 1017 N N . LEU A 1 124 ? -16.364 17.057 11.802 1.00 84.75 124 LEU A N 1
ATOM 1018 C CA . LEU A 1 124 ? -17.244 15.923 12.092 1.00 84.75 124 LEU A CA 1
ATOM 1019 C C . LEU A 1 124 ? -18.053 16.131 13.373 1.00 84.75 124 LEU A C 1
ATOM 1021 O O . LEU A 1 124 ? -19.254 15.886 13.370 1.00 84.75 124 LEU A O 1
ATOM 1025 N N . LEU A 1 125 ? -17.434 16.638 14.441 1.00 86.88 125 LEU A N 1
ATOM 1026 C CA . LEU A 1 125 ? -18.104 16.915 15.718 1.00 86.88 125 LEU A CA 1
ATOM 1027 C C . LEU A 1 125 ? -19.150 18.033 15.627 1.00 86.88 125 LEU A C 1
ATOM 1029 O O . LEU A 1 125 ? -20.114 18.035 16.386 1.00 86.88 125 LEU A O 1
ATOM 1033 N N . ARG A 1 126 ? -18.980 18.983 14.700 1.00 87.81 126 ARG A N 1
ATOM 1034 C CA . ARG A 1 126 ? -19.983 20.027 14.415 1.00 87.81 126 ARG A CA 1
ATOM 1035 C C . ARG A 1 126 ? -21.216 19.495 13.692 1.00 87.81 126 ARG A C 1
ATOM 1037 O O . ARG A 1 126 ? -22.211 20.210 13.591 1.00 87.81 126 ARG A O 1
ATOM 1044 N N . ARG A 1 127 ? -21.142 18.284 13.142 1.00 84.56 127 ARG A N 1
ATOM 1045 C CA . ARG A 1 127 ? -22.273 17.627 12.492 1.00 84.56 127 ARG A CA 1
ATOM 1046 C C . ARG A 1 127 ? -23.051 16.867 13.552 1.00 84.56 127 ARG A C 1
ATOM 1048 O O . ARG A 1 127 ? -22.464 16.279 14.457 1.00 84.56 127 ARG A O 1
ATOM 1055 N N . ASP A 1 128 ? -24.371 16.852 13.418 1.00 84.31 128 ASP A N 1
ATOM 1056 C CA . ASP A 1 128 ? -25.267 16.111 14.311 1.00 84.31 128 ASP A CA 1
ATOM 1057 C C . ASP A 1 128 ? -25.243 14.605 13.990 1.00 84.31 128 ASP A C 1
ATOM 1059 O O . ASP A 1 128 ? -26.262 13.981 13.701 1.00 84.31 128 ASP A O 1
ATOM 1063 N N . TYR A 1 129 ? -24.036 14.029 13.943 1.00 89.81 129 TYR A N 1
ATOM 1064 C CA . TYR A 1 129 ? -23.849 12.620 13.656 1.00 89.81 129 TYR A CA 1
ATOM 1065 C C . TYR A 1 129 ? -24.147 11.766 14.885 1.00 89.81 129 TYR A C 1
ATOM 1067 O O . TYR A 1 129 ? -23.659 12.011 15.998 1.00 89.81 129 TYR A O 1
ATOM 1075 N N . ARG A 1 130 ? -24.904 10.696 14.648 1.00 92.12 130 ARG A N 1
ATOM 1076 C CA . ARG A 1 130 ? -25.121 9.606 15.593 1.00 92.12 130 ARG A CA 1
ATOM 1077 C C . ARG A 1 130 ? -23.855 8.768 15.646 1.00 92.12 130 ARG A C 1
ATOM 1079 O O . ARG A 1 130 ? -23.472 8.150 14.658 1.00 92.12 130 ARG A O 1
ATOM 1086 N N . MET A 1 131 ? -23.187 8.780 16.794 1.00 94.06 131 MET A N 1
ATOM 1087 C CA . MET A 1 131 ? -21.946 8.041 16.996 1.00 94.06 131 MET A CA 1
ATOM 1088 C C . MET A 1 131 ? -21.842 7.502 18.422 1.00 94.06 131 MET A C 1
ATOM 1090 O O . MET A 1 131 ? -22.388 8.125 19.338 1.00 94.06 131 MET A O 1
ATOM 1094 N N . PRO A 1 132 ? -21.132 6.380 18.633 1.00 95.62 132 PRO A N 1
ATOM 1095 C CA . PRO A 1 132 ? -20.887 5.856 19.968 1.00 95.62 132 PRO A CA 1
ATOM 1096 C C . PRO A 1 132 ? -20.159 6.858 20.866 1.00 95.62 132 PRO A C 1
ATOM 1098 O O . PRO A 1 132 ? -19.273 7.588 20.420 1.00 95.62 132 PRO A O 1
ATOM 1101 N N . GLU A 1 133 ? -20.480 6.831 22.158 1.00 95.88 133 GLU A N 1
ATOM 1102 C CA . GLU A 1 133 ? -19.914 7.761 23.140 1.00 95.88 133 GLU A CA 1
ATOM 1103 C C . GLU A 1 133 ? -18.386 7.654 23.253 1.00 95.88 133 GLU A C 1
ATOM 1105 O O . GLU A 1 133 ? -17.701 8.668 23.367 1.00 95.88 133 GLU A O 1
ATOM 1110 N N . PHE A 1 134 ? -17.829 6.440 23.169 1.00 96.56 134 PHE A N 1
ATOM 1111 C CA . PHE A 1 134 ? -16.375 6.244 23.206 1.00 96.56 134 PHE A CA 1
ATOM 1112 C C . PHE A 1 134 ? -15.677 6.940 22.026 1.00 96.56 134 PHE A C 1
ATOM 1114 O O . PHE A 1 134 ? -14.617 7.540 22.198 1.00 96.56 134 PHE A O 1
ATOM 1121 N N . LEU A 1 135 ? -16.296 6.912 20.838 1.00 95.81 135 LEU A N 1
ATOM 1122 C CA . LEU A 1 135 ? -15.760 7.558 19.646 1.00 95.81 135 LEU A CA 1
ATOM 1123 C C . LEU A 1 135 ? -15.836 9.076 19.795 1.00 95.81 135 LEU A C 1
ATOM 1125 O O . LEU A 1 135 ? -14.834 9.749 19.578 1.00 95.81 135 LEU A O 1
ATOM 1129 N N . ARG A 1 136 ? -16.981 9.610 20.243 1.00 94.38 136 ARG A N 1
ATOM 1130 C CA . ARG A 1 136 ? -17.142 11.046 20.520 1.00 94.38 136 ARG A CA 1
ATOM 1131 C C . ARG A 1 136 ? -16.055 11.553 21.470 1.00 94.38 136 ARG A C 1
ATOM 1133 O O . ARG A 1 136 ? -15.339 12.490 21.129 1.00 94.38 136 ARG A O 1
ATOM 1140 N N . LYS A 1 137 ? -15.855 10.863 22.598 1.00 93.75 137 LYS A N 1
ATOM 1141 C CA . LYS A 1 137 ? -14.804 11.189 23.575 1.00 93.75 137 LYS A CA 1
ATOM 1142 C C . LYS A 1 137 ? -13.398 11.136 22.988 1.00 93.75 137 LYS A C 1
ATOM 1144 O O . LYS A 1 137 ? -12.552 11.917 23.405 1.00 93.75 137 LYS A O 1
ATOM 1149 N N . ALA A 1 138 ? -13.118 10.211 22.069 1.00 92.81 138 ALA A N 1
ATOM 1150 C CA . ALA A 1 138 ? -11.818 10.135 21.404 1.00 92.81 138 ALA A CA 1
ATOM 1151 C C . ALA A 1 138 ? -11.588 11.329 20.461 1.00 92.81 138 ALA A C 1
ATOM 1153 O O . ALA A 1 138 ? -10.490 11.884 20.441 1.00 92.81 138 ALA A O 1
ATOM 1154 N N . LEU A 1 139 ? -12.624 11.752 19.728 1.00 91.50 139 LEU A N 1
ATOM 1155 C CA . LEU A 1 139 ? -12.560 12.885 18.798 1.00 91.50 139 LEU A CA 1
ATOM 1156 C C . LEU A 1 139 ? -12.457 14.248 19.501 1.00 91.50 139 LEU A C 1
ATOM 1158 O O . LEU A 1 139 ? -11.898 15.179 18.930 1.00 91.50 139 LEU A O 1
ATOM 1162 N N . GLU A 1 140 ? -12.973 14.373 20.726 1.00 91.06 140 GLU A N 1
ATOM 1163 C CA . GLU A 1 140 ? -12.912 15.604 21.534 1.00 91.06 140 GLU A CA 1
ATOM 1164 C C . GLU A 1 140 ? -11.532 15.865 22.168 1.00 91.06 140 GLU A C 1
ATOM 1166 O O . GLU A 1 140 ? -11.294 16.940 22.723 1.00 91.06 140 GLU A O 1
ATOM 1171 N N . ARG A 1 141 ? -10.604 14.901 22.100 1.00 89.06 141 ARG A N 1
ATOM 1172 C CA . ARG A 1 141 ? -9.256 15.045 22.668 1.00 89.06 141 ARG A CA 1
ATOM 1173 C C . ARG A 1 141 ? -8.413 16.034 21.873 1.00 89.06 141 ARG A C 1
ATOM 1175 O O . ARG A 1 141 ? -8.545 16.186 20.662 1.00 89.06 141 ARG A O 1
ATOM 1182 N N . ASP A 1 142 ? -7.447 16.643 22.558 1.00 83.88 142 ASP A N 1
ATOM 1183 C CA . ASP A 1 142 ? -6.483 17.527 21.903 1.00 83.88 142 ASP A CA 1
ATOM 1184 C C . ASP A 1 142 ? -5.573 16.797 20.914 1.00 83.88 142 ASP A C 1
ATOM 1186 O O . ASP A 1 142 ? -5.248 17.361 19.868 1.00 83.88 142 ASP A O 1
ATOM 1190 N N . ALA A 1 143 ? -5.195 15.561 21.244 1.00 85.25 143 ALA A N 1
ATOM 1191 C CA . ALA A 1 143 ? -4.451 14.655 20.383 1.00 85.25 143 ALA A CA 1
ATOM 1192 C C . ALA A 1 143 ? -5.326 13.440 20.068 1.00 85.25 143 ALA A C 1
ATOM 1194 O O . ALA A 1 143 ? -5.712 12.688 20.966 1.00 85.25 143 ALA A O 1
ATOM 1195 N N . ILE A 1 144 ? -5.638 13.266 18.787 1.00 88.94 144 ILE A N 1
ATOM 1196 C CA . ILE A 1 144 ? -6.500 12.187 18.305 1.00 88.94 144 ILE A CA 1
ATOM 1197 C C . ILE A 1 144 ? -5.601 11.025 17.901 1.00 88.94 144 ILE A C 1
ATOM 1199 O O . ILE A 1 144 ? -4.745 11.169 17.027 1.00 88.94 144 ILE A O 1
ATOM 1203 N N . LEU A 1 145 ? -5.774 9.889 18.573 1.00 91.81 145 LEU A N 1
ATOM 1204 C CA . LEU A 1 145 ? -5.041 8.670 18.257 1.00 91.81 145 LEU A CA 1
ATOM 1205 C C . LEU A 1 145 ? -5.674 7.972 17.055 1.00 91.81 145 LEU A C 1
ATOM 1207 O O . LEU A 1 145 ? -6.894 7.940 16.887 1.00 91.81 145 LEU A O 1
ATOM 1211 N N . SER A 1 146 ? -4.819 7.397 16.227 1.00 94.62 146 SER A N 1
ATOM 1212 C CA . SER A 1 146 ? -5.199 6.649 15.034 1.00 94.62 146 SER A CA 1
ATOM 1213 C C . SER A 1 146 ? -4.114 5.629 14.718 1.00 94.62 146 SER A C 1
ATOM 1215 O O . SER A 1 146 ? -3.011 5.706 15.259 1.00 94.62 146 SER A O 1
ATOM 1217 N N . TYR A 1 147 ? -4.409 4.677 13.843 1.00 95.88 147 TYR A N 1
ATOM 1218 C CA . TYR A 1 147 ? -3.398 3.791 13.280 1.00 95.88 147 TYR A CA 1
ATOM 1219 C C . TYR A 1 147 ? -3.396 3.908 11.769 1.00 95.88 147 TYR A C 1
ATOM 1221 O O . TYR A 1 147 ? -4.460 3.860 11.157 1.00 95.88 147 TYR A O 1
ATOM 1229 N N . ASN A 1 148 ? -2.209 4.011 11.174 1.00 95.25 148 ASN A N 1
ATOM 1230 C CA . ASN A 1 148 ? -2.104 3.912 9.731 1.00 95.25 148 ASN A CA 1
ATOM 1231 C C . ASN A 1 148 ? -2.556 2.522 9.275 1.00 95.25 148 ASN A C 1
ATOM 1233 O O . ASN A 1 148 ? -2.078 1.508 9.793 1.00 95.25 148 ASN A O 1
ATOM 1237 N N . ALA A 1 149 ? -3.476 2.495 8.319 1.00 95.12 149 ALA A N 1
ATOM 1238 C CA . ALA A 1 149 ? -4.160 1.279 7.897 1.00 95.12 149 ALA A CA 1
ATOM 1239 C C . ALA A 1 149 ? -3.563 0.628 6.640 1.00 95.12 149 ALA A C 1
ATOM 1241 O O . ALA A 1 149 ? -4.168 -0.283 6.074 1.00 95.12 149 ALA A O 1
ATOM 1242 N N . GLY A 1 150 ? -2.343 1.027 6.251 1.00 95.69 150 GLY A N 1
ATOM 1243 C CA . GLY A 1 150 ? -1.577 0.317 5.227 1.00 95.69 150 GLY A CA 1
ATOM 1244 C C . GLY A 1 150 ? -1.425 -1.172 5.548 1.00 95.69 150 GLY A C 1
ATOM 1245 O O . GLY A 1 150 ? -1.503 -2.017 4.663 1.00 95.69 150 GLY A O 1
ATOM 1246 N N . PHE A 1 151 ? -1.308 -1.487 6.839 1.00 97.62 151 PHE A N 1
ATOM 1247 C CA . PHE A 1 151 ? -1.543 -2.813 7.390 1.00 97.62 151 PHE A CA 1
ATOM 1248 C C . PHE A 1 151 ? -2.705 -2.735 8.374 1.00 97.62 151 PHE A C 1
ATOM 1250 O O . PHE A 1 151 ? -2.713 -1.831 9.211 1.00 97.62 151 PHE A O 1
ATOM 1257 N N . LEU A 1 152 ? -3.640 -3.685 8.325 1.00 98.12 152 LEU A N 1
ATOM 1258 C CA . LEU A 1 152 ? -4.699 -3.805 9.331 1.00 98.12 152 LEU A CA 1
ATOM 1259 C C . LEU A 1 152 ? -5.205 -5.248 9.438 1.00 98.12 15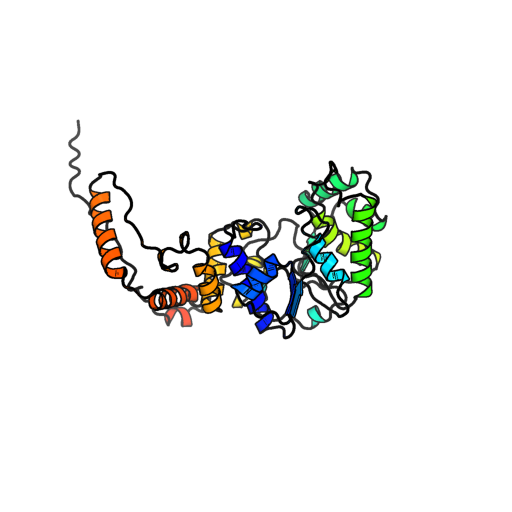2 LEU A C 1
ATOM 1261 O O . LEU A 1 152 ? -5.373 -5.922 8.429 1.00 98.12 152 LEU A O 1
ATOM 1265 N N . GLY A 1 153 ? -5.477 -5.737 10.643 1.00 98.12 153 GLY A N 1
ATOM 1266 C CA . GLY A 1 153 ? -6.058 -7.065 10.844 1.00 98.12 153 GLY A CA 1
ATOM 1267 C C . GLY A 1 153 ? -5.650 -7.661 12.180 1.00 98.12 153 GLY A C 1
ATOM 1268 O O . GLY A 1 153 ? -5.535 -6.945 13.176 1.00 98.12 153 GLY A O 1
ATOM 1269 N N . GLY A 1 154 ? -5.415 -8.968 12.204 1.00 98.38 154 GLY A N 1
ATOM 1270 C CA . GLY A 1 154 ? -4.945 -9.690 13.377 1.00 98.38 154 GLY A CA 1
ATOM 1271 C C . GLY A 1 154 ? -5.654 -11.020 13.597 1.00 98.38 154 GLY A C 1
ATOM 1272 O O . GLY A 1 154 ? -6.340 -11.555 12.725 1.00 98.38 154 GLY A O 1
ATOM 1273 N N . ASN A 1 155 ? -5.445 -11.555 14.795 1.00 98.69 155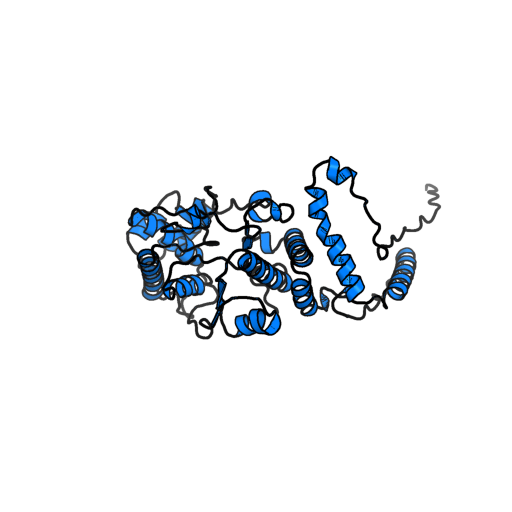 ASN A N 1
ATOM 1274 C CA . ASN A 1 155 ? -5.968 -12.847 15.230 1.00 98.69 155 ASN A CA 1
ATOM 1275 C C . ASN A 1 155 ? -7.265 -12.728 16.056 1.00 98.69 155 ASN A C 1
ATOM 1277 O O . ASN A 1 155 ? -7.931 -13.733 16.290 1.00 98.69 155 ASN A O 1
ATOM 1281 N N . ASP A 1 156 ? -7.637 -11.523 16.497 1.00 98.69 156 ASP A N 1
ATOM 1282 C CA . ASP A 1 156 ? -8.878 -11.252 17.234 1.00 98.69 156 ASP A CA 1
ATOM 1283 C C . ASP A 1 156 ? -10.010 -10.875 16.266 1.00 98.69 156 ASP A C 1
ATOM 1285 O O . ASP A 1 156 ? -10.327 -9.701 16.054 1.00 98.69 156 ASP A O 1
ATOM 1289 N N . LEU A 1 157 ? -10.590 -11.894 15.625 1.00 98.56 157 LEU A N 1
ATOM 1290 C CA . LEU A 1 157 ? -11.650 -11.701 14.633 1.00 98.56 157 LEU A CA 1
ATOM 1291 C C . LEU A 1 157 ? -12.910 -11.079 15.238 1.00 98.56 157 LEU A C 1
ATOM 1293 O O . LEU A 1 157 ? -13.536 -10.253 14.583 1.00 98.56 157 LEU A O 1
ATOM 1297 N N . ASP A 1 158 ? -13.257 -11.410 16.482 1.00 98.62 158 ASP A N 1
ATOM 1298 C CA . ASP A 1 158 ? -14.439 -10.854 17.147 1.00 98.62 158 ASP A CA 1
ATOM 1299 C C . ASP A 1 158 ? -14.330 -9.331 17.286 1.00 98.62 158 ASP A C 1
ATOM 1301 O O . ASP A 1 158 ? -15.284 -8.607 16.988 1.00 98.62 158 ASP A O 1
ATOM 1305 N N . PHE A 1 159 ? -13.147 -8.826 17.661 1.00 98.69 159 PHE A N 1
ATOM 1306 C CA . PHE A 1 159 ? -12.888 -7.389 17.681 1.00 98.69 159 PHE A CA 1
ATOM 1307 C C . PHE A 1 159 ? -13.018 -6.766 16.287 1.00 98.69 159 PHE A C 1
ATOM 1309 O O . PHE A 1 159 ? -13.654 -5.724 16.134 1.00 98.69 159 PHE A O 1
ATOM 1316 N N . ILE A 1 160 ? -12.424 -7.385 15.263 1.00 98.50 160 ILE A N 1
ATOM 1317 C CA . ILE A 1 160 ? -12.448 -6.854 13.891 1.00 98.50 160 ILE A CA 1
ATOM 1318 C C . ILE A 1 160 ? -13.887 -6.808 13.356 1.00 98.50 160 ILE A C 1
ATOM 1320 O O . ILE A 1 160 ? -14.285 -5.827 12.727 1.00 98.50 160 ILE A O 1
ATOM 1324 N N . GLN A 1 161 ? -14.692 -7.827 13.652 1.00 98.44 161 GLN A N 1
ATOM 1325 C CA . GLN A 1 161 ? -16.104 -7.877 13.280 1.00 98.44 161 GLN A CA 1
ATOM 1326 C C . GLN A 1 161 ? -16.931 -6.831 14.042 1.00 98.44 161 GLN A C 1
ATOM 1328 O O . GLN A 1 161 ? -17.783 -6.165 13.448 1.00 98.44 161 GLN A O 1
ATOM 1333 N N . GLU A 1 162 ? -16.652 -6.609 15.332 1.00 98.44 162 GLU A N 1
ATOM 1334 C CA . GLU A 1 162 ? -17.256 -5.509 16.094 1.00 98.44 162 GLU A CA 1
ATOM 1335 C C . GLU A 1 162 ? -16.907 -4.144 15.483 1.00 98.44 162 GLU A C 1
ATOM 1337 O O . GLU A 1 162 ? -17.800 -3.317 15.280 1.00 98.44 162 GLU A O 1
ATOM 1342 N N . TYR A 1 163 ? -15.635 -3.930 15.149 1.00 98.50 163 TYR A N 1
ATOM 1343 C CA . TYR A 1 163 ? -15.143 -2.727 14.483 1.00 98.50 163 TYR A CA 1
ATOM 1344 C C . TYR A 1 163 ? -15.900 -2.455 13.174 1.00 98.50 163 TYR A C 1
ATOM 1346 O O . TYR A 1 163 ? -16.452 -1.3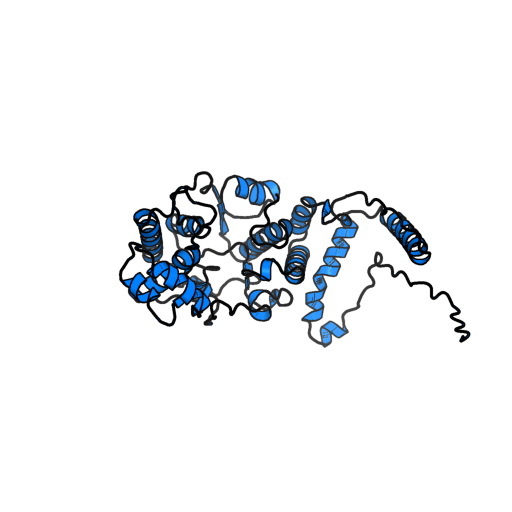64 13.002 1.00 98.50 163 TYR A O 1
ATOM 1354 N N . CYS A 1 164 ? -16.006 -3.457 12.296 1.00 97.94 164 CYS A N 1
ATOM 1355 C CA . CYS A 1 164 ? -16.725 -3.326 11.028 1.00 97.94 164 CYS A CA 1
ATOM 1356 C C . CYS A 1 164 ? -18.208 -3.017 11.255 1.00 97.94 164 CYS A C 1
ATOM 1358 O O . CYS A 1 164 ? -18.754 -2.106 10.636 1.00 97.94 164 CYS A O 1
ATOM 1360 N N . ARG A 1 165 ? -18.863 -3.716 12.192 1.00 97.81 165 ARG A N 1
ATOM 1361 C CA . ARG A 1 165 ? -20.275 -3.484 12.529 1.00 97.81 165 ARG A CA 1
ATOM 1362 C C . ARG A 1 165 ? -20.524 -2.056 13.016 1.00 97.81 165 ARG A C 1
ATOM 1364 O O . ARG A 1 165 ? -21.529 -1.460 12.642 1.00 97.81 165 ARG A O 1
ATOM 1371 N N . ILE A 1 166 ? -19.637 -1.503 13.844 1.00 97.50 166 ILE A N 1
ATOM 1372 C CA . ILE A 1 166 ? -19.758 -0.116 14.317 1.00 97.50 166 ILE A CA 1
ATOM 1373 C C . ILE A 1 166 ? -19.567 0.870 13.157 1.00 97.50 166 ILE A C 1
ATOM 1375 O O . ILE A 1 166 ? -20.318 1.842 13.073 1.00 97.50 166 ILE A O 1
ATOM 1379 N N . ALA A 1 167 ? -18.614 0.615 12.255 1.00 95.31 167 ALA A N 1
ATOM 1380 C CA . ALA A 1 167 ? -18.408 1.443 11.067 1.00 95.31 167 ALA A CA 1
ATOM 1381 C C . ALA A 1 167 ? -19.653 1.457 10.163 1.00 95.31 167 ALA A C 1
ATOM 1383 O O . ALA A 1 167 ? -20.128 2.532 9.800 1.00 95.31 167 ALA A O 1
ATOM 1384 N N . PHE A 1 168 ? -20.231 0.286 9.869 1.00 94.06 168 PHE A N 1
ATOM 1385 C CA . PHE A 1 168 ? -21.467 0.184 9.085 1.00 94.06 168 PHE A CA 1
ATOM 1386 C C . PHE A 1 168 ? -22.640 0.888 9.759 1.00 94.06 168 PHE A C 1
ATOM 1388 O O . PHE A 1 168 ? -23.299 1.703 9.124 1.00 94.06 168 PHE A O 1
ATOM 1395 N N . GLN A 1 169 ? -22.846 0.661 11.060 1.00 94.44 169 GLN A N 1
ATOM 1396 C CA . GLN A 1 169 ? -23.928 1.317 11.792 1.00 94.44 169 GLN A CA 1
ATOM 1397 C C . GLN A 1 169 ? -23.797 2.844 11.751 1.00 94.44 169 GLN A C 1
ATOM 1399 O O . GLN A 1 169 ? -24.789 3.535 11.551 1.00 94.44 169 GLN A O 1
ATOM 1404 N N . PHE A 1 170 ? -22.580 3.381 11.901 1.00 92.75 170 PHE A N 1
ATOM 1405 C CA . PHE A 1 170 ? -22.344 4.821 11.778 1.00 92.75 170 PHE A CA 1
ATOM 1406 C C . PHE A 1 170 ? -22.730 5.325 10.385 1.00 92.75 170 PHE A C 1
ATOM 1408 O O . PHE A 1 170 ? -23.328 6.390 10.252 1.00 92.75 170 PHE A O 1
ATOM 1415 N N . ILE A 1 171 ? -22.370 4.590 9.338 1.00 89.62 171 ILE A N 1
ATOM 1416 C CA . ILE A 1 171 ? -22.660 4.968 7.955 1.00 89.62 171 ILE A CA 1
ATOM 1417 C C . ILE A 1 171 ? -24.165 4.983 7.689 1.00 89.62 171 ILE A C 1
ATOM 1419 O O . ILE A 1 171 ? -24.669 5.966 7.139 1.00 89.62 171 ILE A O 1
ATOM 1423 N N . ASP A 1 172 ? -24.869 3.949 8.144 1.00 90.25 172 ASP A N 1
ATOM 1424 C CA . ASP A 1 172 ? -26.311 3.795 7.966 1.00 90.25 172 ASP A CA 1
ATOM 1425 C C . ASP A 1 172 ? -27.096 4.835 8.777 1.00 90.25 172 ASP A C 1
ATOM 1427 O O . ASP A 1 172 ? -27.940 5.544 8.227 1.00 90.25 172 ASP A O 1
ATOM 1431 N N . ASP A 1 173 ? -26.769 5.007 10.063 1.00 91.69 173 ASP A N 1
ATOM 1432 C CA . ASP A 1 173 ? -27.459 5.943 10.966 1.00 91.69 173 ASP A CA 1
ATOM 1433 C C . ASP A 1 173 ? -27.360 7.403 10.519 1.00 91.69 173 ASP A C 1
ATOM 1435 O O . ASP A 1 173 ? -28.200 8.227 10.894 1.00 91.69 173 ASP A O 1
ATOM 1439 N N . ASN A 1 174 ? -26.323 7.725 9.745 1.00 89.38 174 ASN A N 1
ATOM 1440 C CA . ASN A 1 174 ? -26.038 9.072 9.266 1.00 89.38 174 ASN A CA 1
ATOM 1441 C C . ASN A 1 174 ? -26.278 9.236 7.757 1.00 89.38 174 ASN A C 1
ATOM 1443 O O . ASN A 1 174 ? -25.987 10.306 7.217 1.00 89.38 174 ASN A O 1
ATOM 1447 N N . GLY A 1 175 ? -26.804 8.208 7.077 1.00 87.56 175 GLY A N 1
ATOM 1448 C CA . GLY A 1 175 ? -27.144 8.257 5.653 1.00 87.56 175 GLY A CA 1
ATOM 1449 C C . GLY A 1 175 ? -25.956 8.597 4.750 1.00 87.56 175 GLY A C 1
ATOM 1450 O O . GLY A 1 175 ? -26.113 9.334 3.779 1.00 87.56 175 GLY A O 1
ATOM 1451 N N . LEU A 1 176 ? -24.752 8.116 5.075 1.00 86.06 176 LEU A N 1
ATOM 1452 C CA . LEU A 1 176 ? -23.525 8.524 4.371 1.00 86.06 176 LEU A CA 1
ATOM 1453 C C . LEU A 1 176 ? -23.365 7.883 2.986 1.00 86.06 176 LEU A C 1
ATOM 1455 O O . LEU A 1 176 ? -22.534 8.326 2.202 1.00 86.06 176 LEU A O 1
ATOM 1459 N N . LEU A 1 177 ? -24.178 6.875 2.666 1.00 83.50 177 LEU A N 1
ATOM 1460 C CA . LEU A 1 177 ? -24.239 6.271 1.331 1.00 83.50 177 LEU A CA 1
ATOM 1461 C C . LEU A 1 177 ? -25.261 6.957 0.410 1.00 83.50 177 LEU A C 1
ATOM 1463 O O . LEU A 1 177 ? -25.365 6.599 -0.760 1.00 83.50 177 LEU A O 1
ATOM 1467 N N . ASP A 1 178 ? -26.027 7.932 0.913 1.00 82.00 178 ASP A N 1
ATOM 1468 C CA . ASP A 1 178 ? -27.019 8.638 0.106 1.00 82.00 178 ASP A CA 1
ATOM 1469 C C . ASP A 1 178 ? -26.337 9.581 -0.897 1.00 82.00 178 ASP A C 1
ATOM 1471 O O . ASP A 1 178 ? -25.783 10.623 -0.532 1.00 82.00 178 ASP A O 1
ATOM 1475 N N . TYR A 1 179 ? -26.433 9.234 -2.184 1.00 76.75 179 TYR A N 1
ATOM 1476 C CA . TYR A 1 179 ? -25.896 10.029 -3.290 1.00 76.75 179 TYR A CA 1
ATOM 1477 C C . TYR A 1 179 ? -26.509 11.435 -3.391 1.00 76.75 179 TYR A C 1
ATOM 1479 O O . TYR A 1 179 ? -25.921 12.324 -4.008 1.00 76.75 179 TYR A O 1
ATOM 1487 N N . HIS A 1 180 ? -27.678 11.651 -2.785 1.00 74.88 180 HIS A N 1
ATOM 1488 C CA . HIS A 1 180 ? -28.371 12.936 -2.752 1.00 74.88 180 HIS A CA 1
ATOM 1489 C C . HIS A 1 180 ? -28.074 13.748 -1.485 1.00 74.88 180 HIS A C 1
ATOM 1491 O O . HIS A 1 180 ? -28.549 14.880 -1.345 1.00 74.88 180 HIS A O 1
ATOM 1497 N N . SER A 1 181 ? -27.259 13.212 -0.573 1.00 72.94 181 SER A N 1
ATOM 1498 C CA . SER A 1 181 ? -26.856 13.909 0.640 1.00 72.94 181 SER A CA 1
ATOM 1499 C C . SER A 1 181 ? -25.966 15.109 0.323 1.00 72.94 181 SER A C 1
ATOM 1501 O O . SER A 1 181 ? -24.948 15.008 -0.363 1.00 72.94 181 SER A O 1
ATOM 1503 N N . HIS A 1 182 ? -26.276 16.250 0.943 1.00 67.50 182 HIS A N 1
ATOM 1504 C CA . HIS A 1 182 ? -25.435 17.454 0.907 1.00 67.50 182 HIS A CA 1
ATOM 1505 C C . HIS A 1 182 ? -24.042 17.226 1.528 1.00 67.50 182 HIS A C 1
ATOM 1507 O O . HIS A 1 182 ? -23.156 18.067 1.392 1.00 67.50 182 HIS A O 1
ATOM 1513 N N . ASN A 1 183 ? -23.846 16.096 2.217 1.00 67.44 183 ASN A N 1
ATOM 1514 C CA . ASN A 1 183 ? -22.624 15.737 2.926 1.00 67.44 183 ASN A CA 1
ATOM 1515 C C . ASN A 1 183 ? -21.803 14.642 2.236 1.00 67.44 183 ASN A C 1
ATOM 1517 O O . ASN A 1 183 ? -20.806 14.205 2.806 1.00 67.44 183 ASN A O 1
ATOM 1521 N N . ILE A 1 184 ? -22.172 14.218 1.024 1.00 67.50 184 ILE A N 1
ATOM 1522 C CA . ILE A 1 184 ? -21.482 13.128 0.320 1.00 67.50 184 ILE A CA 1
ATOM 1523 C C . ILE A 1 184 ? -19.984 13.406 0.123 1.00 67.50 184 ILE A C 1
ATOM 1525 O O . ILE A 1 184 ? -19.160 12.512 0.240 1.00 67.50 184 ILE A O 1
ATOM 1529 N N . SER A 1 185 ? -19.588 14.665 -0.092 1.00 62.62 185 SER A N 1
ATOM 1530 C CA . SER A 1 185 ? -18.190 15.046 -0.337 1.00 62.62 185 SER A CA 1
ATOM 1531 C C . SER A 1 185 ? -17.304 15.043 0.916 1.00 62.62 185 SER A C 1
ATOM 1533 O O . SER A 1 185 ? -16.140 15.445 0.852 1.00 62.62 185 SER A O 1
ATOM 1535 N N . VAL A 1 186 ? -17.844 14.674 2.076 1.00 69.69 186 VAL A N 1
ATOM 1536 C CA . VAL A 1 186 ? -17.135 14.737 3.355 1.00 69.69 186 VAL A CA 1
ATOM 1537 C C . VAL A 1 186 ? -16.260 13.507 3.500 1.00 69.69 186 VAL A C 1
ATOM 1539 O O . VAL A 1 186 ? -16.727 12.370 3.498 1.00 69.69 186 VAL A O 1
ATOM 1542 N N . ASN A 1 187 ? -14.960 13.740 3.644 1.00 75.44 187 ASN A N 1
ATOM 1543 C CA . ASN A 1 187 ? -13.992 12.666 3.767 1.00 75.44 187 ASN A CA 1
ATOM 1544 C C . ASN A 1 187 ? -14.024 12.068 5.184 1.00 75.44 187 ASN A C 1
ATOM 1546 O O . ASN A 1 187 ? -13.335 12.543 6.081 1.00 75.44 187 ASN A O 1
ATOM 1550 N N . ASN A 1 188 ? -14.814 11.007 5.359 1.00 84.38 188 ASN A N 1
ATOM 1551 C CA . ASN A 1 188 ? -14.896 10.226 6.599 1.00 84.38 188 ASN A CA 1
ATOM 1552 C C . ASN A 1 188 ? -13.931 9.024 6.618 1.00 84.38 188 ASN A C 1
ATOM 1554 O O . ASN A 1 188 ? -13.965 8.218 7.543 1.00 84.38 188 ASN A O 1
ATOM 1558 N N . ASN A 1 189 ? -13.078 8.859 5.602 1.00 88.88 189 ASN A N 1
ATOM 1559 C CA . ASN A 1 189 ? -12.300 7.629 5.444 1.00 88.88 189 ASN A CA 1
ATOM 1560 C C . ASN A 1 189 ? -11.318 7.407 6.594 1.00 88.88 189 ASN A C 1
ATOM 1562 O O . ASN A 1 189 ? -11.280 6.317 7.151 1.00 88.88 189 ASN A O 1
ATOM 1566 N N . LEU A 1 190 ? -10.596 8.453 7.009 1.00 89.31 190 LEU A N 1
ATOM 1567 C CA . LEU A 1 190 ? -9.652 8.353 8.127 1.00 89.31 190 LEU A CA 1
ATOM 1568 C C . LEU A 1 190 ? -10.366 8.099 9.461 1.00 89.31 190 LEU A C 1
ATOM 1570 O O . LEU A 1 190 ? -9.826 7.397 10.315 1.00 89.31 190 LEU A O 1
ATOM 1574 N N . LEU A 1 191 ? -11.591 8.619 9.626 1.00 91.25 191 LEU A N 1
ATOM 1575 C CA . LEU A 1 191 ? -12.422 8.311 10.790 1.00 91.25 191 LEU A CA 1
ATOM 1576 C C . LEU A 1 191 ? -12.684 6.806 10.856 1.00 91.25 191 LEU A C 1
ATOM 1578 O O . LEU A 1 191 ? -12.420 6.195 11.887 1.00 91.25 191 LEU A O 1
ATOM 1582 N N . PHE A 1 192 ? -13.199 6.219 9.774 1.00 91.12 192 PHE A N 1
ATOM 1583 C CA . PHE A 1 192 ? -13.585 4.810 9.765 1.00 91.12 192 PHE A CA 1
ATOM 1584 C C . PHE A 1 192 ? -12.385 3.887 9.815 1.00 91.12 192 PHE A C 1
ATOM 1586 O O . PHE A 1 192 ? -12.350 2.977 10.633 1.00 91.12 192 PHE A O 1
ATOM 1593 N N . GLU A 1 193 ? -11.400 4.118 8.961 1.00 91.06 193 GLU A N 1
ATOM 1594 C CA . GLU A 1 193 ? -10.292 3.195 8.770 1.00 91.06 193 GLU A CA 1
ATOM 1595 C C . GLU A 1 193 ? -9.279 3.242 9.921 1.00 91.06 193 GLU A C 1
ATOM 1597 O O . GLU A 1 193 ? -8.756 2.208 10.327 1.00 91.06 193 GLU A O 1
ATOM 1602 N N . GLN A 1 194 ? -9.025 4.432 10.480 1.00 93.56 194 GLN A N 1
ATOM 1603 C CA . GLN A 1 194 ? -7.892 4.649 11.383 1.00 93.56 194 GLN A CA 1
ATOM 1604 C C . GLN A 1 194 ? -8.324 5.031 12.802 1.00 93.56 194 GLN A C 1
ATOM 1606 O O . GLN A 1 194 ? -7.923 4.392 13.778 1.00 93.56 194 GLN A O 1
ATOM 1611 N N . THR A 1 195 ? -9.130 6.087 12.945 1.00 94.81 195 THR A N 1
ATOM 1612 C CA . THR A 1 195 ? -9.485 6.640 14.263 1.00 94.81 195 THR A CA 1
ATOM 1613 C C . THR A 1 195 ? -10.471 5.754 15.017 1.00 94.81 195 THR A C 1
ATOM 1615 O O . THR A 1 195 ? -10.287 5.519 16.208 1.00 94.81 195 THR A O 1
ATOM 1618 N N . LEU A 1 196 ? -11.491 5.217 14.342 1.00 96.56 196 LEU A N 1
ATOM 1619 C CA . LEU A 1 196 ? -12.467 4.313 14.950 1.00 96.56 196 LEU A CA 1
ATOM 1620 C C . LEU A 1 196 ? -11.798 3.037 15.472 1.00 96.56 196 LEU A C 1
ATOM 1622 O O . LEU A 1 196 ? -12.094 2.614 16.588 1.00 96.56 196 LEU A O 1
ATOM 1626 N N . PHE A 1 197 ? -10.871 2.458 14.702 1.00 97.75 197 PHE A N 1
ATOM 1627 C CA . PHE A 1 197 ? -10.113 1.280 15.124 1.00 97.75 197 PHE A CA 1
ATOM 1628 C C . PHE A 1 197 ? -9.303 1.565 16.397 1.00 97.75 197 PHE A C 1
ATOM 1630 O O . PHE A 1 197 ? -9.385 0.810 17.365 1.00 97.75 197 PHE A O 1
ATOM 1637 N N . ALA A 1 198 ? -8.580 2.692 16.432 1.00 97.00 198 ALA A N 1
ATOM 1638 C CA . ALA A 1 198 ? -7.808 3.107 17.603 1.00 97.00 198 ALA A CA 1
ATOM 1639 C C . ALA A 1 198 ? -8.695 3.365 18.834 1.00 97.00 198 ALA A C 1
ATOM 1641 O O . ALA A 1 198 ? -8.398 2.870 19.921 1.00 97.00 198 ALA A O 1
ATOM 1642 N N . ALA A 1 199 ? -9.799 4.097 18.660 1.00 97.38 199 ALA A N 1
ATOM 1643 C CA . ALA A 1 199 ? -10.731 4.418 19.738 1.00 97.38 199 ALA A CA 1
ATOM 1644 C C . ALA A 1 199 ? -11.391 3.159 20.318 1.00 97.38 199 ALA A C 1
ATOM 1646 O O . ALA A 1 199 ? -11.507 3.030 21.535 1.00 97.38 199 ALA A O 1
ATOM 1647 N N . LEU A 1 200 ? -11.786 2.207 19.466 1.00 98.50 200 LEU A N 1
ATOM 1648 C CA . LEU A 1 200 ? -12.367 0.946 19.920 1.00 98.50 200 LEU A CA 1
ATOM 1649 C C . LEU A 1 200 ? -11.326 0.058 20.616 1.00 98.50 200 LEU A C 1
ATOM 1651 O O . LEU A 1 200 ? -11.642 -0.573 21.623 1.00 98.50 200 LEU A O 1
ATOM 1655 N N . ALA A 1 201 ? -10.088 0.012 20.113 1.00 98.31 201 ALA A N 1
ATOM 1656 C CA . ALA A 1 201 ? -9.015 -0.756 20.743 1.00 98.31 201 ALA A CA 1
ATOM 1657 C C . ALA A 1 201 ? -8.732 -0.244 22.161 1.00 98.31 201 ALA A C 1
ATOM 1659 O O . ALA A 1 201 ? -8.632 -1.041 23.094 1.00 98.31 201 ALA A O 1
ATOM 1660 N N . GLU A 1 202 ? -8.687 1.079 22.336 1.00 97.38 202 GLU A N 1
ATOM 1661 C CA . GLU A 1 202 ? -8.536 1.711 23.646 1.00 97.38 202 GLU A CA 1
ATOM 1662 C C . GLU A 1 202 ? -9.735 1.421 24.564 1.00 97.38 202 GLU A C 1
ATOM 1664 O O . GLU A 1 202 ? -9.540 0.958 25.687 1.00 97.38 202 GLU A O 1
ATOM 1669 N N . GLU A 1 203 ? -10.967 1.597 24.071 1.00 98.06 203 GLU A N 1
ATOM 1670 C CA . GLU A 1 203 ? -12.209 1.310 24.808 1.00 98.06 203 GLU A CA 1
ATOM 1671 C C . GLU A 1 203 ? -12.280 -0.149 25.292 1.00 98.06 203 GLU A C 1
ATOM 1673 O O . GLU A 1 203 ? -12.778 -0.438 26.381 1.00 98.06 203 GLU A O 1
ATOM 1678 N N . ARG A 1 204 ? -11.767 -1.094 24.497 1.00 98.06 204 ARG A N 1
ATOM 1679 C CA . ARG A 1 204 ? -11.737 -2.529 24.825 1.00 98.06 204 ARG A CA 1
ATOM 1680 C C . ARG A 1 204 ? -10.484 -2.952 25.598 1.00 98.06 204 ARG A C 1
ATOM 1682 O O . ARG A 1 204 ? -10.346 -4.135 25.912 1.00 98.06 204 ARG A O 1
ATOM 1689 N N . GLY A 1 205 ? -9.567 -2.028 25.897 1.00 97.75 205 GLY A N 1
ATOM 1690 C CA . GLY A 1 205 ? -8.297 -2.326 26.565 1.00 97.75 205 GLY A CA 1
ATOM 1691 C C . GLY A 1 205 ? -7.401 -3.283 25.768 1.00 97.75 205 GLY A C 1
ATOM 1692 O O . GLY A 1 205 ? -6.650 -4.067 26.352 1.00 97.75 205 GLY A O 1
ATOM 1693 N N . LYS A 1 206 ? -7.508 -3.270 24.435 1.00 97.88 206 LYS A N 1
ATOM 1694 C CA . LYS A 1 206 ? -6.774 -4.159 23.531 1.00 97.88 206 LYS A CA 1
ATOM 1695 C C . LYS A 1 206 ? -5.482 -3.493 23.072 1.00 97.88 206 LYS A C 1
ATOM 1697 O O . LYS A 1 206 ? -5.467 -2.353 22.618 1.00 97.88 206 LYS A O 1
ATOM 1702 N N . LYS A 1 207 ? -4.379 -4.237 23.151 1.00 96.94 207 LYS A N 1
ATOM 1703 C CA . LYS A 1 207 ? -3.091 -3.802 22.606 1.00 96.94 207 LYS A CA 1
ATOM 1704 C C . LYS A 1 207 ? -3.063 -4.029 21.095 1.00 96.94 207 LYS A C 1
ATOM 1706 O O . LYS A 1 207 ? -3.328 -5.140 20.642 1.00 96.94 207 LYS A O 1
ATOM 1711 N N . VAL A 1 208 ? -2.655 -3.004 20.349 1.00 98.19 208 VAL A N 1
ATOM 1712 C CA . VAL A 1 208 ? -2.376 -3.098 18.910 1.00 98.19 208 VAL A CA 1
ATOM 1713 C C . VAL A 1 208 ? -0.879 -3.306 18.690 1.00 98.19 208 VAL A C 1
ATOM 1715 O O . VAL A 1 208 ? -0.050 -2.537 19.182 1.00 98.19 208 VAL A O 1
ATOM 1718 N N . THR A 1 209 ? -0.523 -4.355 17.958 1.00 98.06 209 THR A N 1
ATOM 1719 C CA . THR A 1 209 ? 0.842 -4.627 17.507 1.00 98.06 209 THR A CA 1
ATOM 1720 C C . THR A 1 209 ? 1.122 -3.812 16.247 1.00 98.06 209 THR A C 1
ATOM 1722 O O . THR A 1 209 ? 0.447 -3.979 15.235 1.00 98.06 209 THR A O 1
ATOM 1725 N N . SER A 1 210 ? 2.109 -2.916 16.306 1.00 97.25 210 SER A N 1
ATOM 1726 C CA . SER A 1 210 ? 2.497 -2.097 15.152 1.00 97.25 210 SER A CA 1
ATOM 1727 C C . SER A 1 210 ? 3.544 -2.809 14.295 1.00 97.25 210 SER A C 1
ATOM 1729 O O . SER A 1 210 ? 4.512 -3.350 14.827 1.00 97.25 210 SER A O 1
ATOM 1731 N N . VAL A 1 211 ? 3.368 -2.791 12.972 1.00 95.75 211 VAL A N 1
ATOM 1732 C CA . VAL A 1 211 ? 4.358 -3.311 12.009 1.00 95.75 211 VAL A CA 1
ATOM 1733 C C . VAL A 1 211 ? 5.627 -2.448 12.008 1.00 95.75 211 VAL A C 1
ATOM 1735 O O . VAL A 1 211 ? 6.746 -2.956 11.935 1.00 95.75 211 VAL A O 1
ATOM 1738 N N . PHE A 1 212 ? 5.449 -1.135 12.128 1.00 91.25 212 PHE A N 1
ATOM 1739 C CA . PHE A 1 212 ? 6.485 -0.144 12.362 1.00 91.25 212 PHE A CA 1
ATOM 1740 C C . PHE A 1 212 ? 6.367 0.337 13.809 1.00 91.25 212 PHE A C 1
ATOM 1742 O O . PHE A 1 212 ? 5.411 1.029 14.163 1.00 91.25 212 PHE A O 1
ATOM 1749 N N . ASP A 1 213 ? 7.332 -0.035 14.651 1.00 87.69 213 ASP A N 1
ATOM 1750 C CA . ASP A 1 213 ? 7.349 0.303 16.080 1.00 87.69 213 ASP A CA 1
ATOM 1751 C C . ASP A 1 213 ? 7.782 1.761 16.305 1.00 87.69 213 ASP A C 1
ATOM 1753 O O . ASP A 1 213 ? 8.856 2.066 16.825 1.00 87.69 213 ASP A O 1
ATOM 1757 N N . MET A 1 214 ? 6.969 2.692 15.804 1.00 88.88 214 MET A N 1
ATOM 1758 C CA . MET A 1 214 ? 7.148 4.120 16.007 1.00 88.88 214 MET A CA 1
ATOM 1759 C C . MET A 1 214 ? 5.811 4.858 15.973 1.00 88.88 214 MET A C 1
ATOM 1761 O O . MET A 1 214 ? 4.876 4.470 15.273 1.00 88.88 214 MET A O 1
ATOM 1765 N N . VAL A 1 215 ? 5.755 5.976 16.692 1.00 92.12 215 VAL A N 1
ATOM 1766 C CA . VAL A 1 215 ? 4.654 6.935 16.583 1.00 92.12 215 VAL A CA 1
ATOM 1767 C C . VAL A 1 215 ? 5.005 7.949 15.507 1.00 92.12 215 VAL A C 1
ATOM 1769 O O . VAL A 1 215 ? 6.056 8.590 15.575 1.00 92.12 215 VAL A O 1
ATOM 1772 N N . VAL A 1 216 ? 4.130 8.096 14.517 1.00 92.00 216 VAL A N 1
ATOM 1773 C CA . VAL A 1 216 ? 4.317 9.023 13.396 1.00 92.00 216 VAL A CA 1
ATOM 1774 C C . VAL A 1 216 ? 3.268 10.132 13.507 1.00 92.00 216 VAL A C 1
ATOM 1776 O O . VAL A 1 216 ? 2.096 9.839 13.728 1.00 92.00 216 VAL A O 1
ATOM 1779 N N . PRO A 1 217 ? 3.633 11.416 13.394 1.00 87.88 217 PRO A N 1
ATOM 1780 C CA . PRO A 1 217 ? 2.638 12.468 13.195 1.00 87.88 217 PRO A CA 1
ATOM 1781 C C . PRO A 1 217 ? 1.850 12.220 11.899 1.00 87.88 217 PRO A C 1
ATOM 1783 O O . PRO A 1 217 ? 2.429 11.732 10.934 1.00 87.88 217 PRO A O 1
ATOM 1786 N N . ASP A 1 218 ? 0.576 12.601 11.826 1.00 77.81 218 ASP A N 1
ATOM 1787 C CA . ASP A 1 218 ? -0.267 12.420 10.620 1.00 77.81 218 ASP A CA 1
ATOM 1788 C C . ASP A 1 218 ? 0.346 12.957 9.300 1.00 77.81 218 ASP A C 1
ATOM 1790 O O . ASP A 1 218 ? 0.061 12.471 8.207 1.00 77.81 218 ASP A O 1
ATOM 1794 N N . ASN A 1 219 ? 1.250 13.932 9.383 1.00 80.38 219 ASN A N 1
ATOM 1795 C CA . ASN A 1 219 ? 1.994 14.514 8.263 1.00 80.38 219 ASN A CA 1
ATOM 1796 C C . ASN A 1 219 ? 3.489 14.119 8.220 1.00 80.38 219 ASN A C 1
ATOM 1798 O O . ASN A 1 219 ? 4.261 14.692 7.445 1.00 80.38 219 ASN A O 1
ATOM 1802 N N . GLY A 1 220 ? 3.896 13.150 9.042 1.00 86.12 220 GLY A N 1
ATOM 1803 C CA . GLY A 1 220 ? 5.281 12.758 9.316 1.00 86.12 220 GLY A CA 1
ATOM 1804 C C . GLY A 1 220 ? 5.878 11.710 8.374 1.00 86.12 220 GLY A C 1
ATOM 1805 O O . GLY A 1 220 ? 6.996 11.254 8.609 1.00 86.12 220 GLY A O 1
ATOM 1806 N N . TYR A 1 221 ? 5.164 11.328 7.313 1.00 89.75 221 TYR A N 1
ATOM 1807 C CA . TYR A 1 221 ? 5.603 10.325 6.339 1.00 89.75 221 TYR A CA 1
ATOM 1808 C C . TYR A 1 221 ? 6.689 10.873 5.402 1.00 89.75 221 TYR A C 1
ATOM 1810 O O . TYR A 1 221 ? 6.408 11.412 4.326 1.00 89.75 221 TYR A O 1
ATOM 1818 N N . ASP A 1 222 ? 7.948 10.775 5.828 1.00 91.38 222 ASP A N 1
ATOM 1819 C CA . ASP A 1 222 ? 9.114 11.238 5.073 1.00 91.38 222 ASP A CA 1
ATOM 1820 C C . ASP A 1 222 ? 9.594 10.243 3.999 1.00 91.38 222 ASP A C 1
ATOM 1822 O O . ASP A 1 222 ? 9.291 9.052 4.022 1.00 91.38 222 ASP A O 1
ATOM 1826 N N . TYR A 1 223 ? 10.367 10.750 3.034 1.00 90.81 223 TYR A N 1
ATOM 1827 C CA . TYR A 1 223 ? 10.885 9.945 1.924 1.00 90.81 223 TYR A CA 1
ATOM 1828 C C . TYR A 1 223 ? 11.787 8.796 2.396 1.00 90.81 223 TYR A C 1
ATOM 1830 O O . TYR A 1 223 ? 11.631 7.671 1.932 1.00 90.81 223 TYR A O 1
ATOM 1838 N N . PHE A 1 224 ? 12.722 9.069 3.310 1.00 89.88 224 PHE A N 1
ATOM 1839 C CA . PHE A 1 224 ? 13.790 8.137 3.675 1.00 89.88 224 PHE A CA 1
ATOM 1840 C C . PHE A 1 224 ? 13.260 6.882 4.372 1.00 89.88 224 PHE A C 1
ATOM 1842 O O . PHE A 1 224 ? 13.799 5.793 4.176 1.00 89.88 224 PHE A O 1
ATOM 1849 N N . ARG A 1 225 ? 12.217 7.031 5.194 1.00 89.50 225 ARG A N 1
ATOM 1850 C CA . ARG A 1 225 ? 11.621 5.915 5.939 1.00 89.50 225 ARG A CA 1
ATOM 1851 C C . ARG A 1 225 ? 10.600 5.117 5.137 1.00 89.50 225 ARG A C 1
ATOM 1853 O O . ARG A 1 225 ? 10.517 3.913 5.340 1.00 89.50 225 ARG A O 1
ATOM 1860 N N . PHE A 1 226 ? 9.841 5.769 4.255 1.00 91.81 226 PHE A N 1
ATOM 1861 C CA . PHE A 1 226 ? 8.651 5.158 3.651 1.00 91.81 226 PHE A CA 1
ATOM 1862 C C . PHE A 1 226 ? 8.742 4.945 2.141 1.00 91.81 226 PHE A C 1
ATOM 1864 O O . PHE A 1 226 ? 8.031 4.097 1.613 1.00 91.81 226 PHE A O 1
ATOM 1871 N N . CYS A 1 227 ? 9.579 5.692 1.417 1.00 92.56 227 CYS A N 1
ATOM 1872 C CA . CYS A 1 227 ? 9.532 5.717 -0.050 1.00 92.56 227 CYS A CA 1
ATOM 1873 C C . CYS A 1 227 ? 10.905 5.597 -0.730 1.00 92.56 227 CYS A C 1
ATOM 1875 O O . CYS A 1 227 ? 10.998 5.759 -1.950 1.00 92.56 227 CYS A O 1
ATOM 1877 N N . ASP A 1 228 ? 11.974 5.339 0.027 1.00 93.56 228 ASP A N 1
ATOM 1878 C CA . ASP A 1 228 ? 13.329 5.286 -0.512 1.00 93.56 228 ASP A CA 1
ATOM 1879 C C . ASP A 1 228 ? 13.664 3.920 -1.118 1.00 93.56 228 ASP A C 1
ATOM 1881 O O . ASP A 1 228 ? 14.254 3.050 -0.480 1.00 93.56 228 ASP A O 1
ATOM 1885 N N . PHE A 1 229 ? 13.319 3.750 -2.394 1.00 93.25 229 PHE A N 1
ATOM 1886 C CA . PHE A 1 229 ? 13.602 2.532 -3.159 1.00 93.25 229 PHE A CA 1
ATOM 1887 C C . PHE A 1 229 ? 15.083 2.210 -3.328 1.00 93.25 229 PHE A C 1
ATOM 1889 O O . PHE A 1 229 ? 15.404 1.072 -3.662 1.00 93.25 229 PHE A O 1
ATOM 1896 N N . TYR A 1 230 ? 15.999 3.150 -3.075 1.00 90.94 230 TYR A N 1
ATOM 1897 C CA . TYR A 1 230 ? 17.409 2.774 -2.990 1.00 90.94 230 TYR A CA 1
ATOM 1898 C C . TYR A 1 230 ? 17.620 1.753 -1.882 1.00 90.94 230 TYR A C 1
ATOM 1900 O O . TYR A 1 230 ? 18.359 0.802 -2.071 1.00 90.94 230 TYR A O 1
ATOM 1908 N N . ARG A 1 231 ? 16.902 1.885 -0.772 1.00 90.56 231 ARG A N 1
ATOM 1909 C CA . ARG A 1 231 ? 17.047 1.051 0.419 1.00 90.56 231 ARG A CA 1
ATOM 1910 C C . ARG A 1 231 ? 16.095 -0.137 0.435 1.00 90.56 231 ARG A C 1
ATOM 1912 O O . ARG A 1 231 ? 15.893 -0.724 1.490 1.00 90.56 231 ARG A O 1
ATOM 1919 N N . PHE A 1 232 ? 15.497 -0.482 -0.705 1.00 92.31 232 PHE A N 1
ATOM 1920 C CA . PHE A 1 232 ? 14.447 -1.495 -0.784 1.00 92.31 232 PHE A CA 1
ATOM 1921 C C . PHE A 1 232 ? 14.851 -2.815 -0.109 1.00 92.31 232 PHE A C 1
ATOM 1923 O O . PHE A 1 232 ? 14.106 -3.322 0.714 1.00 92.31 232 PHE A O 1
ATOM 1930 N N . GLU A 1 233 ? 16.068 -3.302 -0.359 1.00 88.69 233 GLU A N 1
ATOM 1931 C CA . GLU A 1 233 ? 16.603 -4.542 0.234 1.00 88.69 233 GLU A CA 1
ATOM 1932 C C . GLU A 1 233 ? 17.039 -4.399 1.713 1.00 88.69 233 GLU A C 1
ATOM 1934 O O . GLU A 1 233 ? 17.373 -5.384 2.365 1.00 88.69 233 GLU A O 1
ATOM 1939 N N . GLU A 1 234 ? 17.077 -3.179 2.262 1.00 88.56 234 GLU A N 1
ATOM 1940 C CA . GLU A 1 234 ? 17.520 -2.891 3.639 1.00 88.56 234 GLU A CA 1
ATOM 1941 C C . GLU A 1 234 ? 16.359 -2.704 4.625 1.00 88.56 234 GLU A C 1
ATOM 1943 O O . GLU A 1 234 ? 16.562 -2.729 5.841 1.00 88.56 234 GLU A O 1
ATOM 1948 N N . VAL A 1 235 ? 15.149 -2.453 4.124 1.00 90.69 235 VAL A N 1
ATOM 1949 C CA . VAL A 1 235 ? 13.951 -2.187 4.932 1.00 90.69 235 VAL A CA 1
ATOM 1950 C C . VAL A 1 235 ? 12.893 -3.231 4.646 1.00 90.69 235 VAL A C 1
ATOM 1952 O O . VAL A 1 235 ? 12.752 -3.637 3.505 1.00 90.69 235 VAL A O 1
ATOM 1955 N N . LYS A 1 236 ? 12.107 -3.635 5.650 1.00 91.62 236 LYS A N 1
ATOM 1956 C CA . LYS A 1 236 ? 11.123 -4.725 5.495 1.00 91.62 236 LYS A CA 1
ATOM 1957 C C . LYS A 1 236 ? 10.090 -4.460 4.404 1.00 91.62 236 LYS A C 1
ATOM 1959 O O . LYS A 1 236 ? 9.719 -5.360 3.652 1.00 91.62 236 LYS A O 1
ATOM 1964 N N . PHE A 1 237 ? 9.640 -3.213 4.334 1.00 95.25 237 PHE A N 1
ATOM 1965 C CA . PHE A 1 237 ? 8.724 -2.741 3.316 1.00 95.25 237 PHE A CA 1
ATOM 1966 C C . PHE A 1 237 ? 8.903 -1.241 3.077 1.00 95.25 237 PHE A C 1
ATOM 1968 O O . PHE A 1 237 ? 9.447 -0.519 3.917 1.00 95.25 237 PHE A O 1
ATOM 1975 N N . LEU A 1 238 ? 8.393 -0.782 1.940 1.00 96.25 238 LEU A N 1
ATOM 1976 C CA . LEU A 1 238 ? 8.132 0.622 1.635 1.00 96.25 238 LEU A CA 1
ATOM 1977 C C . LEU A 1 238 ? 6.624 0.823 1.484 1.00 96.25 238 LEU A C 1
ATOM 1979 O O . LEU A 1 238 ? 5.919 -0.105 1.100 1.00 96.25 238 LEU A O 1
ATOM 1983 N N . HIS A 1 239 ? 6.136 2.026 1.776 1.00 95.62 239 HIS A N 1
ATOM 1984 C CA . HIS A 1 239 ? 4.734 2.405 1.628 1.00 95.62 239 HIS A CA 1
ATOM 1985 C C . HIS A 1 239 ? 4.635 3.787 0.969 1.00 95.62 239 HIS A C 1
ATOM 1987 O O . HIS A 1 239 ? 5.012 4.816 1.540 1.00 95.62 239 HIS A O 1
ATOM 1993 N N . LEU A 1 240 ? 4.135 3.823 -0.267 1.00 94.75 240 LEU A N 1
ATOM 1994 C CA . LEU A 1 240 ? 4.052 5.044 -1.070 1.00 94.75 240 LEU A CA 1
ATOM 1995 C C . LEU A 1 240 ? 2.774 5.833 -0.776 1.00 94.75 240 LEU A C 1
ATOM 1997 O O . LEU A 1 240 ? 1.829 5.834 -1.555 1.00 94.75 240 LEU A O 1
ATOM 2001 N N . LEU A 1 241 ? 2.772 6.578 0.325 1.00 88.69 241 LEU A N 1
ATOM 2002 C CA . LEU A 1 241 ? 1.606 7.328 0.796 1.00 88.69 241 LEU A CA 1
ATOM 2003 C C . LEU A 1 241 ? 1.399 8.684 0.101 1.00 88.69 241 LEU A C 1
ATOM 2005 O O . LEU A 1 241 ? 2.336 9.446 -0.159 1.00 88.69 241 LEU A O 1
ATOM 2009 N N . GLY A 1 242 ? 0.128 9.036 -0.119 1.00 86.44 242 GLY A N 1
ATOM 2010 C CA . GLY A 1 242 ? -0.315 10.392 -0.462 1.00 86.44 242 GLY A CA 1
ATOM 2011 C C . GLY A 1 242 ? 0.481 11.058 -1.591 1.00 86.44 242 GLY A C 1
ATOM 2012 O O . GLY A 1 242 ? 0.544 10.561 -2.716 1.00 86.44 242 GLY A O 1
ATOM 2013 N N . ARG A 1 243 ? 1.101 12.209 -1.295 1.00 87.88 243 ARG A N 1
ATOM 2014 C CA . ARG A 1 243 ? 1.839 13.021 -2.284 1.00 87.88 243 ARG A CA 1
ATOM 2015 C C . ARG A 1 243 ? 3.039 12.304 -2.909 1.00 87.88 243 ARG A C 1
ATOM 2017 O O . ARG A 1 243 ? 3.462 12.690 -3.997 1.00 87.88 243 ARG A O 1
ATOM 2024 N N . HIS A 1 244 ? 3.583 11.272 -2.262 1.00 92.50 244 HIS A N 1
ATOM 2025 C CA . HIS A 1 244 ? 4.731 10.528 -2.791 1.00 92.50 244 HIS A CA 1
ATOM 2026 C C . HIS A 1 244 ? 4.382 9.785 -4.085 1.00 92.50 244 HIS A C 1
ATOM 2028 O O . HIS A 1 244 ? 5.216 9.723 -4.985 1.00 92.50 244 HIS A O 1
ATOM 2034 N N . LYS A 1 245 ? 3.116 9.372 -4.255 1.00 94.31 245 LYS A N 1
ATOM 2035 C CA . LYS A 1 245 ? 2.580 8.782 -5.499 1.00 94.31 245 LYS A CA 1
ATOM 2036 C C . LYS A 1 245 ? 2.631 9.729 -6.704 1.00 94.31 245 LYS A C 1
ATOM 2038 O O . LYS A 1 245 ? 2.512 9.292 -7.846 1.00 94.31 245 LYS A O 1
ATOM 2043 N N . ARG A 1 246 ? 2.777 11.037 -6.465 1.00 92.88 246 ARG A N 1
ATOM 2044 C CA . ARG A 1 246 ? 2.883 12.084 -7.497 1.00 92.88 246 ARG A CA 1
ATOM 2045 C C . ARG A 1 246 ? 4.322 12.537 -7.739 1.00 92.88 246 ARG A C 1
ATOM 2047 O O . ARG A 1 246 ? 4.554 13.367 -8.612 1.00 92.88 246 ARG A O 1
ATOM 2054 N N . ASN A 1 247 ? 5.292 12.013 -6.994 1.00 94.12 247 ASN A N 1
ATOM 2055 C CA . ASN A 1 247 ? 6.692 12.335 -7.215 1.00 94.12 247 ASN A CA 1
ATOM 2056 C C . ASN A 1 247 ? 7.254 11.446 -8.332 1.00 94.12 247 ASN A C 1
ATOM 2058 O O . ASN A 1 247 ? 7.425 10.240 -8.145 1.00 94.12 247 ASN A O 1
ATOM 2062 N N . LEU A 1 248 ? 7.563 12.054 -9.482 1.00 92.06 248 LEU A N 1
ATOM 2063 C CA . LEU A 1 248 ? 8.054 11.338 -10.661 1.00 92.06 248 LEU A CA 1
ATOM 2064 C C . LEU A 1 248 ? 9.313 10.516 -10.362 1.00 92.06 248 LEU A C 1
ATOM 2066 O O . LEU A 1 248 ? 9.377 9.357 -10.749 1.00 92.06 248 LEU A O 1
ATOM 2070 N N . ARG A 1 249 ? 10.272 11.061 -9.603 1.00 92.81 249 ARG A N 1
ATOM 2071 C CA . ARG A 1 249 ? 11.506 10.341 -9.254 1.00 92.81 249 ARG A CA 1
ATOM 2072 C C . ARG A 1 249 ? 11.211 9.077 -8.445 1.00 92.81 249 ARG A C 1
ATOM 2074 O O . ARG A 1 249 ? 11.819 8.043 -8.695 1.00 92.81 249 ARG A O 1
ATOM 2081 N N . ILE A 1 250 ? 10.286 9.148 -7.485 1.00 94.50 250 ILE A N 1
ATOM 2082 C CA . ILE A 1 250 ? 9.881 7.980 -6.683 1.00 94.50 250 ILE A CA 1
ATOM 2083 C C . ILE A 1 250 ? 9.194 6.944 -7.580 1.00 94.50 250 ILE A C 1
ATOM 2085 O O . 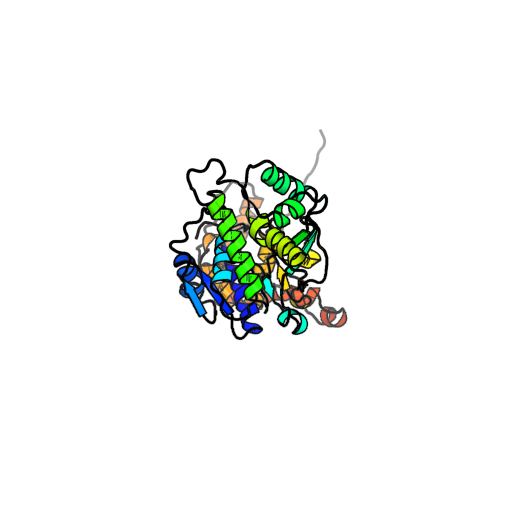ILE A 1 250 ? 9.513 5.761 -7.513 1.00 94.50 250 ILE A O 1
ATOM 2089 N N . CYS A 1 251 ? 8.300 7.393 -8.463 1.00 95.50 251 CYS A N 1
ATOM 2090 C CA . CYS A 1 251 ? 7.592 6.532 -9.410 1.00 95.50 251 CYS A CA 1
ATOM 2091 C C . CYS A 1 251 ? 8.543 5.837 -10.403 1.00 95.50 251 CYS A C 1
ATOM 2093 O O . CYS A 1 251 ? 8.389 4.653 -10.698 1.00 95.50 251 CYS A O 1
ATOM 2095 N N . GLU A 1 252 ? 9.557 6.544 -10.900 1.00 93.31 252 GLU A N 1
ATOM 2096 C CA . GLU A 1 252 ? 10.603 5.967 -11.747 1.00 93.31 252 GLU A CA 1
ATOM 2097 C C . GLU A 1 252 ? 11.423 4.917 -10.998 1.00 93.31 252 GLU A C 1
ATOM 2099 O O . GLU A 1 252 ? 11.713 3.863 -11.560 1.00 93.31 252 GLU A O 1
ATOM 2104 N N . LEU A 1 253 ? 11.772 5.170 -9.732 1.00 94.94 253 LEU A N 1
ATOM 2105 C CA . LEU A 1 253 ? 12.471 4.186 -8.907 1.00 94.94 253 LEU A CA 1
ATOM 2106 C C . LEU A 1 253 ? 11.610 2.947 -8.644 1.00 94.94 253 LEU A C 1
ATOM 2108 O O . LEU A 1 253 ? 12.118 1.845 -8.805 1.00 94.94 253 LEU A O 1
ATOM 2112 N N . LEU A 1 254 ? 10.316 3.108 -8.348 1.00 97.06 254 LEU A N 1
ATOM 2113 C CA . LEU A 1 254 ? 9.354 1.999 -8.277 1.00 97.06 254 LEU A CA 1
ATOM 2114 C C . LEU A 1 254 ? 9.394 1.152 -9.561 1.00 97.06 254 LEU A C 1
ATOM 2116 O O . LEU A 1 254 ? 9.525 -0.071 -9.501 1.00 97.06 254 LEU A O 1
ATOM 2120 N N . GLY A 1 255 ? 9.329 1.802 -10.727 1.00 96.00 255 GLY A N 1
ATOM 2121 C CA . GLY A 1 255 ? 9.404 1.124 -12.021 1.00 96.00 255 GLY A CA 1
ATOM 2122 C C . GLY A 1 255 ? 10.728 0.383 -12.233 1.00 96.00 255 GLY A C 1
ATOM 2123 O O . GLY A 1 255 ? 10.721 -0.751 -12.707 1.00 96.00 255 GLY A O 1
ATOM 2124 N N . LYS A 1 256 ? 11.861 0.980 -11.842 1.00 94.25 256 LYS A N 1
ATOM 2125 C CA . LYS A 1 256 ? 13.183 0.336 -11.922 1.00 94.25 256 LYS A CA 1
ATOM 2126 C C . LYS A 1 256 ? 13.304 -0.857 -10.976 1.00 94.25 256 LYS A C 1
ATOM 2128 O O . LYS A 1 256 ? 13.852 -1.875 -11.382 1.00 94.25 256 LYS A O 1
ATOM 2133 N N . THR A 1 257 ? 12.761 -0.764 -9.764 1.00 96.25 257 THR A N 1
ATOM 2134 C CA . THR A 1 257 ? 12.708 -1.884 -8.812 1.00 96.25 257 THR A CA 1
ATOM 2135 C C . THR A 1 257 ? 11.885 -3.040 -9.380 1.00 96.25 257 THR A C 1
ATOM 2137 O O . THR A 1 257 ? 12.330 -4.186 -9.348 1.00 96.25 257 THR A O 1
ATOM 2140 N N . LEU A 1 258 ? 10.721 -2.750 -9.975 1.00 97.50 258 LEU A N 1
ATOM 2141 C CA . LEU A 1 258 ? 9.906 -3.762 -10.651 1.00 97.50 258 LEU A CA 1
ATOM 2142 C C . LEU A 1 258 ? 10.650 -4.395 -11.838 1.00 97.50 258 LEU A C 1
ATOM 2144 O O . LEU A 1 258 ? 10.591 -5.607 -12.003 1.00 97.50 258 LEU A O 1
ATOM 2148 N N . LEU A 1 259 ? 11.359 -3.606 -12.649 1.00 95.50 259 LEU A N 1
ATOM 2149 C CA . LEU A 1 259 ? 12.147 -4.114 -13.777 1.00 95.50 259 LEU A CA 1
ATOM 2150 C C . LEU A 1 259 ? 13.311 -5.011 -13.328 1.00 95.50 259 LEU A C 1
ATOM 2152 O O . LEU A 1 259 ? 13.557 -6.046 -13.949 1.00 95.50 259 LEU A O 1
ATOM 2156 N N . ASP A 1 260 ? 14.016 -4.628 -12.262 1.00 93.50 260 ASP A N 1
ATOM 2157 C CA . ASP A 1 260 ? 15.146 -5.398 -11.735 1.00 93.50 260 ASP A CA 1
ATOM 2158 C C . ASP A 1 260 ? 14.694 -6.772 -11.218 1.00 93.50 260 ASP A C 1
ATOM 2160 O O . ASP A 1 260 ? 15.289 -7.793 -11.579 1.00 93.50 260 ASP A O 1
ATOM 2164 N N . ARG A 1 261 ? 13.614 -6.803 -10.421 1.00 93.88 261 ARG A N 1
ATOM 2165 C CA . ARG A 1 261 ? 13.128 -8.021 -9.747 1.00 93.88 261 ARG A CA 1
ATOM 2166 C C . ARG A 1 261 ? 12.180 -8.857 -10.618 1.00 93.88 261 ARG A C 1
ATOM 2168 O O . ARG A 1 261 ? 12.285 -10.080 -10.639 1.00 93.88 261 ARG A O 1
ATOM 2175 N N . TYR A 1 262 ? 11.298 -8.215 -11.384 1.00 96.69 262 TYR A N 1
ATOM 2176 C CA . TYR A 1 262 ? 10.210 -8.858 -12.135 1.00 96.69 262 TYR A CA 1
ATOM 2177 C C . TYR A 1 262 ? 10.071 -8.302 -13.568 1.00 96.69 262 TYR A C 1
ATOM 2179 O O . TYR A 1 262 ? 9.028 -7.742 -13.934 1.00 96.69 262 TYR A O 1
ATOM 2187 N N . PRO A 1 263 ? 11.096 -8.479 -14.421 1.00 95.12 263 PRO A N 1
ATOM 2188 C CA . PRO A 1 263 ? 11.164 -7.847 -15.741 1.00 95.12 263 PRO A CA 1
ATOM 2189 C C . PRO A 1 263 ? 9.976 -8.183 -16.654 1.00 95.12 263 PRO A C 1
ATOM 2191 O O . PRO A 1 263 ? 9.514 -7.321 -17.399 1.00 95.12 263 PRO A O 1
ATOM 2194 N N . GLU A 1 264 ? 9.432 -9.399 -16.564 1.00 95.75 264 GLU A N 1
ATOM 2195 C CA . GLU A 1 264 ? 8.273 -9.817 -17.366 1.00 95.75 264 GLU A CA 1
ATOM 2196 C C . GLU A 1 264 ? 7.006 -9.011 -17.034 1.00 95.75 264 GLU A C 1
ATOM 2198 O O . GLU A 1 264 ? 6.259 -8.625 -17.933 1.00 95.75 264 GLU A O 1
ATOM 2203 N N . TYR A 1 265 ? 6.771 -8.697 -15.755 1.00 97.62 265 TYR A N 1
ATOM 2204 C CA . TYR A 1 265 ? 5.616 -7.894 -15.338 1.00 97.62 265 TYR A CA 1
ATOM 2205 C C . TYR A 1 265 ? 5.805 -6.418 -15.675 1.00 97.62 265 TYR A C 1
ATOM 2207 O O . TYR A 1 265 ? 4.867 -5.774 -16.145 1.00 97.62 265 TYR A O 1
ATOM 2215 N N . TYR A 1 266 ? 7.026 -5.897 -15.516 1.00 96.12 266 TYR A N 1
ATOM 2216 C CA . TYR A 1 266 ? 7.364 -4.558 -15.996 1.00 96.12 266 TYR A CA 1
ATOM 2217 C C . TYR A 1 266 ? 7.064 -4.417 -17.493 1.00 96.12 266 TYR A C 1
ATOM 2219 O O . TYR A 1 266 ? 6.393 -3.467 -17.902 1.00 96.12 266 TYR A O 1
ATOM 2227 N N . LYS A 1 267 ? 7.513 -5.387 -18.300 1.00 93.00 267 LYS A N 1
ATOM 2228 C CA . LYS A 1 267 ? 7.280 -5.422 -19.745 1.00 93.00 267 LYS A CA 1
ATOM 2229 C C . LYS A 1 267 ? 5.790 -5.404 -20.079 1.00 93.00 267 LYS A C 1
ATOM 2231 O O . LYS A 1 267 ? 5.365 -4.496 -20.791 1.00 93.00 267 LYS A O 1
ATOM 2236 N N . ARG A 1 268 ? 5.000 -6.321 -19.501 1.00 94.56 268 ARG A N 1
ATOM 2237 C CA . ARG A 1 268 ? 3.538 -6.370 -19.704 1.00 94.56 268 ARG A CA 1
ATOM 2238 C C . ARG A 1 268 ? 2.883 -5.020 -19.446 1.00 94.56 268 ARG A C 1
ATOM 2240 O O . ARG A 1 268 ? 2.062 -4.590 -20.240 1.00 94.56 268 ARG A O 1
ATOM 2247 N N . ILE A 1 269 ? 3.255 -4.339 -18.361 1.00 95.69 269 ILE A N 1
ATOM 2248 C CA . ILE A 1 269 ? 2.660 -3.048 -17.994 1.00 95.69 269 ILE A CA 1
ATOM 2249 C C . ILE A 1 269 ? 3.077 -1.945 -18.967 1.00 95.69 269 ILE A C 1
ATOM 2251 O O . ILE A 1 269 ? 2.237 -1.165 -19.405 1.00 95.69 269 ILE A O 1
ATOM 2255 N N . VAL A 1 270 ? 4.362 -1.860 -19.311 1.00 92.44 270 VAL A N 1
ATOM 2256 C CA . VAL A 1 270 ? 4.882 -0.842 -20.235 1.00 92.44 270 VAL A CA 1
ATOM 2257 C C . VAL A 1 270 ? 4.242 -0.945 -21.622 1.00 92.44 270 VAL A C 1
ATOM 2259 O O . VAL A 1 270 ? 3.924 0.083 -22.226 1.00 92.44 270 VAL A O 1
ATOM 2262 N N . GLU A 1 271 ? 3.997 -2.164 -22.103 1.00 91.19 271 GLU A N 1
ATOM 2263 C CA . GLU A 1 271 ? 3.333 -2.428 -23.387 1.00 91.19 271 GLU A CA 1
ATOM 2264 C C . GLU A 1 271 ? 1.884 -1.902 -23.433 1.00 91.19 271 GLU A C 1
ATOM 2266 O O . GLU A 1 271 ? 1.394 -1.575 -24.513 1.00 91.19 271 GLU A O 1
ATOM 2271 N N . LEU A 1 272 ? 1.220 -1.718 -22.282 1.00 92.06 272 LEU A N 1
ATOM 2272 C CA . LEU A 1 272 ? -0.113 -1.098 -22.196 1.00 92.06 272 LEU A CA 1
ATOM 2273 C C . LEU A 1 272 ? -0.087 0.422 -22.408 1.00 92.06 272 LEU A C 1
ATOM 2275 O O . LEU A 1 272 ? -1.124 1.022 -22.692 1.00 92.06 272 LEU A O 1
ATOM 2279 N N . PHE A 1 273 ? 1.084 1.055 -22.286 1.00 91.00 273 PHE A N 1
ATOM 2280 C CA . PHE A 1 273 ? 1.260 2.505 -22.410 1.00 91.00 273 PHE A CA 1
ATOM 2281 C C . PHE A 1 273 ? 2.326 2.855 -23.463 1.00 91.00 273 PHE A C 1
ATOM 2283 O O . PHE A 1 273 ? 3.332 3.504 -23.151 1.00 91.00 273 PHE A O 1
ATOM 2290 N N . PRO A 1 274 ? 2.131 2.469 -24.737 1.00 83.88 274 PRO A N 1
ATOM 2291 C CA . PRO A 1 274 ? 3.167 2.580 -25.761 1.00 83.88 274 PRO A CA 1
ATOM 2292 C C . PRO A 1 274 ? 3.556 4.035 -26.067 1.00 83.88 274 PRO A C 1
ATOM 2294 O O . PRO A 1 274 ? 4.714 4.318 -26.366 1.00 83.88 274 PRO A O 1
ATOM 2297 N N . GLN A 1 275 ? 2.625 4.984 -25.915 1.00 81.00 275 GLN A N 1
ATOM 2298 C CA . GLN A 1 275 ? 2.889 6.413 -26.132 1.00 81.00 275 GLN A CA 1
ATOM 2299 C C . GLN A 1 275 ? 3.838 7.022 -25.095 1.00 81.00 275 GLN A C 1
ATOM 2301 O O . GLN A 1 275 ? 4.600 7.936 -25.417 1.00 81.00 275 GLN A O 1
ATOM 2306 N N . ASN A 1 276 ? 3.833 6.485 -23.875 1.00 80.56 276 ASN A N 1
ATOM 2307 C CA . ASN A 1 276 ? 4.716 6.929 -22.798 1.00 80.56 276 ASN A CA 1
ATOM 2308 C C . ASN A 1 276 ? 6.067 6.224 -22.851 1.00 80.56 276 ASN A C 1
ATOM 2310 O O . ASN A 1 276 ? 7.065 6.744 -22.364 1.00 80.56 276 ASN A O 1
ATOM 2314 N N . ASN A 1 277 ? 6.106 5.059 -23.490 1.00 80.94 277 ASN A N 1
ATOM 2315 C CA . ASN A 1 277 ? 7.289 4.230 -23.593 1.00 80.94 277 ASN A CA 1
ATOM 2316 C C . ASN A 1 277 ? 7.654 4.033 -25.062 1.00 80.94 277 ASN A C 1
ATOM 2318 O O . ASN A 1 277 ? 7.860 2.908 -25.490 1.00 80.94 277 ASN A O 1
ATOM 2322 N N . LYS A 1 278 ? 7.735 5.113 -25.853 1.00 70.12 278 LYS A N 1
ATOM 2323 C CA . LYS A 1 278 ? 7.855 5.052 -27.328 1.00 70.12 278 LYS A CA 1
ATOM 2324 C C . LYS A 1 278 ? 8.927 4.084 -27.836 1.00 70.12 278 LYS A C 1
ATOM 2326 O O . LYS A 1 278 ? 8.731 3.436 -28.857 1.00 70.12 278 LYS A O 1
ATOM 2331 N N . ARG A 1 279 ? 10.051 3.981 -27.118 1.00 66.88 279 ARG A N 1
ATOM 2332 C CA . ARG A 1 279 ? 11.151 3.052 -27.428 1.00 66.88 279 ARG A CA 1
ATOM 2333 C C . ARG A 1 279 ? 10.802 1.583 -27.162 1.00 66.88 279 ARG A C 1
ATOM 2335 O O . ARG A 1 279 ? 11.243 0.728 -27.911 1.00 66.88 279 ARG A O 1
ATOM 2342 N N . LEU A 1 280 ? 10.030 1.299 -26.115 1.00 72.81 280 LEU A N 1
ATOM 2343 C CA . LEU A 1 280 ? 9.684 -0.058 -25.676 1.00 72.81 280 LEU A CA 1
ATOM 2344 C C . LEU A 1 280 ? 8.322 -0.530 -26.213 1.00 72.81 280 LEU A C 1
ATOM 2346 O O . LEU A 1 280 ? 8.118 -1.717 -26.421 1.00 72.81 280 LEU A O 1
ATOM 2350 N N . GLY A 1 281 ? 7.403 0.395 -26.486 1.00 64.44 281 GLY A N 1
ATOM 2351 C CA . GLY A 1 281 ? 6.040 0.139 -26.950 1.00 64.44 281 GLY A CA 1
ATOM 2352 C C . GLY A 1 281 ? 5.890 0.036 -28.467 1.00 64.44 281 GLY A C 1
ATOM 2353 O O . GLY A 1 281 ? 4.792 0.251 -28.972 1.00 64.44 281 GLY A O 1
ATOM 2354 N N . ASN A 1 282 ? 6.980 -0.226 -29.199 1.00 65.00 282 ASN A N 1
ATOM 2355 C CA . ASN A 1 282 ? 7.002 -0.368 -30.663 1.00 65.00 282 ASN A CA 1
ATOM 2356 C C . ASN A 1 282 ? 6.344 0.801 -31.434 1.00 65.00 282 ASN A C 1
ATOM 2358 O O . ASN A 1 282 ? 5.806 0.615 -32.528 1.00 65.00 282 ASN A O 1
ATOM 2362 N N . VAL A 1 283 ? 6.384 2.022 -30.890 1.00 65.19 283 VAL A N 1
ATOM 2363 C CA . VAL A 1 283 ? 5.833 3.207 -31.561 1.00 65.19 283 VAL A CA 1
ATOM 2364 C C . VAL A 1 283 ? 6.874 3.757 -32.528 1.00 65.19 283 VAL A C 1
ATOM 2366 O O . VAL A 1 283 ? 7.979 4.120 -32.119 1.00 65.19 283 VAL A O 1
ATOM 2369 N N . LYS A 1 284 ? 6.520 3.869 -33.816 1.00 64.12 284 LYS A N 1
ATOM 2370 C CA . LYS A 1 284 ? 7.368 4.544 -34.810 1.00 64.12 284 LYS A CA 1
ATOM 2371 C C . LYS A 1 284 ? 7.630 5.981 -34.360 1.00 64.12 284 LYS A C 1
ATOM 2373 O O . LYS A 1 284 ? 6.694 6.757 -34.180 1.00 64.12 284 LYS A O 1
ATOM 2378 N N . GLN A 1 285 ? 8.899 6.330 -34.175 1.00 60.34 285 GLN A N 1
ATOM 2379 C CA . GLN A 1 285 ? 9.292 7.695 -33.843 1.00 60.34 285 GLN A CA 1
ATOM 2380 C C . GLN A 1 285 ? 9.345 8.524 -35.123 1.00 60.34 285 GLN A C 1
ATOM 2382 O O . GLN A 1 285 ? 10.154 8.253 -36.009 1.00 60.34 285 GLN A O 1
ATOM 2387 N N . THR A 1 286 ? 8.470 9.520 -35.218 1.00 59.88 286 THR A N 1
ATOM 2388 C CA . THR A 1 286 ? 8.507 10.529 -36.279 1.00 59.88 286 THR A CA 1
ATOM 2389 C C . THR A 1 286 ? 9.368 11.705 -35.804 1.00 59.88 286 THR A C 1
ATOM 2391 O O . THR A 1 286 ? 9.212 12.119 -34.649 1.00 59.88 286 THR A O 1
ATOM 2394 N N . PRO A 1 287 ? 10.272 12.248 -36.636 1.00 56.47 287 PRO A N 1
ATOM 2395 C CA . PRO A 1 287 ? 11.034 13.443 -36.284 1.00 56.47 287 PRO A CA 1
ATOM 2396 C C . PRO A 1 287 ? 10.096 14.627 -35.977 1.00 56.47 287 PRO A C 1
ATOM 2398 O O . PRO A 1 287 ? 9.043 14.731 -36.607 1.00 56.47 287 PRO A O 1
ATOM 2401 N N . PRO A 1 288 ? 10.436 15.514 -35.026 1.00 56.47 288 PRO A N 1
ATOM 2402 C CA . PRO A 1 288 ? 9.662 16.730 -34.772 1.00 56.47 288 PRO A CA 1
ATOM 2403 C C . PRO A 1 288 ? 9.748 17.732 -35.942 1.00 56.47 288 PRO A C 1
ATOM 2405 O O . PRO A 1 288 ? 10.790 17.833 -36.591 1.00 56.47 288 PRO A O 1
ATOM 2408 N N . ASP A 1 289 ? 8.682 18.514 -36.161 1.00 51.12 289 ASP A N 1
ATOM 2409 C CA . ASP A 1 289 ? 8.634 19.595 -37.162 1.00 51.12 289 ASP A CA 1
ATOM 2410 C C . ASP A 1 289 ? 9.577 20.767 -36.807 1.00 51.12 289 ASP A C 1
ATOM 2412 O O . ASP A 1 289 ? 9.733 21.147 -35.643 1.00 51.12 289 ASP A O 1
ATOM 2416 N N . MET A 1 290 ? 10.241 21.339 -37.820 1.00 49.69 290 MET A N 1
ATOM 2417 C CA . MET A 1 290 ? 11.360 22.283 -37.664 1.00 49.69 290 MET A CA 1
ATOM 2418 C C . MET A 1 290 ? 10.952 23.743 -37.391 1.00 49.69 290 MET A C 1
ATOM 2420 O O . MET A 1 290 ? 10.045 24.278 -38.023 1.00 49.69 290 MET A O 1
ATOM 2424 N N . THR A 1 291 ? 11.769 24.450 -36.595 1.00 51.97 291 THR A N 1
ATOM 2425 C CA . THR A 1 291 ? 12.035 25.894 -36.776 1.00 51.97 291 THR A CA 1
ATOM 2426 C C . THR A 1 291 ? 13.551 26.134 -36.826 1.00 51.97 291 THR A C 1
ATOM 2428 O O . THR A 1 291 ? 14.318 25.555 -36.059 1.00 51.97 291 THR A O 1
ATOM 2431 N N . ILE A 1 292 ? 13.996 26.920 -37.811 1.00 50.97 292 ILE A N 1
ATOM 2432 C CA . ILE A 1 292 ? 15.383 26.966 -38.300 1.00 50.97 292 ILE A CA 1
ATOM 2433 C C . ILE A 1 292 ? 16.252 27.892 -37.433 1.00 50.97 292 ILE A C 1
ATOM 2435 O O . ILE A 1 292 ? 16.244 29.108 -37.604 1.00 50.97 292 ILE A O 1
ATOM 2439 N N . GLN A 1 293 ? 17.088 27.317 -36.571 1.00 56.47 293 GLN A N 1
ATOM 2440 C CA . GLN A 1 293 ? 18.363 27.917 -36.161 1.00 56.47 293 GLN A CA 1
ATOM 2441 C C . GLN A 1 293 ? 19.450 26.840 -36.257 1.00 56.47 293 GLN A C 1
ATOM 2443 O O . GLN A 1 293 ? 19.228 25.699 -35.884 1.00 56.47 293 GLN A O 1
ATOM 2448 N N . LYS A 1 294 ? 20.621 27.170 -36.806 1.00 56.88 294 LYS A N 1
ATOM 2449 C CA . LYS A 1 294 ? 21.647 26.237 -37.330 1.00 56.88 294 LYS A CA 1
ATOM 2450 C C . LYS A 1 294 ? 22.079 25.098 -36.382 1.00 56.88 294 LYS A C 1
ATOM 2452 O O . LYS A 1 294 ? 22.381 24.004 -36.850 1.00 56.88 294 LYS A O 1
ATOM 2457 N N . CYS A 1 295 ? 22.066 25.324 -35.066 1.00 61.06 295 CYS A N 1
ATOM 2458 C CA . CYS A 1 295 ? 22.328 24.279 -34.069 1.00 61.06 295 CYS A CA 1
ATOM 2459 C C . CYS A 1 295 ? 21.175 23.270 -33.942 1.00 61.06 295 CYS A C 1
ATOM 2461 O O . CYS A 1 295 ? 21.430 22.098 -33.694 1.00 61.06 295 CYS A O 1
ATOM 2463 N N . ILE A 1 296 ? 19.929 23.705 -34.159 1.00 66.94 296 ILE A N 1
ATOM 2464 C CA . ILE A 1 296 ? 18.743 22.841 -34.222 1.00 66.94 296 ILE A CA 1
ATOM 2465 C C . ILE A 1 296 ? 18.847 21.913 -35.433 1.00 66.94 296 ILE A C 1
ATOM 2467 O O . ILE A 1 296 ? 18.609 20.726 -35.272 1.00 66.94 296 ILE A O 1
ATOM 2471 N N . ALA A 1 297 ? 19.279 22.410 -36.598 1.00 72.62 297 ALA A N 1
ATOM 2472 C CA . ALA A 1 297 ? 19.447 21.578 -37.795 1.00 72.62 297 ALA A CA 1
ATOM 2473 C C . ALA A 1 297 ? 20.540 20.507 -37.614 1.00 72.62 297 ALA A C 1
ATOM 2475 O O . ALA A 1 297 ? 20.274 19.332 -37.821 1.00 72.62 297 ALA A O 1
ATOM 2476 N N . LEU A 1 298 ? 21.733 20.878 -37.123 1.00 75.00 298 LEU A N 1
ATOM 2477 C CA . LEU A 1 298 ? 22.806 19.904 -36.848 1.00 75.00 298 LEU A CA 1
ATOM 2478 C C . LEU A 1 298 ? 22.408 18.877 -35.782 1.00 75.00 298 LEU A C 1
ATOM 2480 O O . LEU A 1 298 ? 22.760 17.703 -35.881 1.00 75.00 298 LEU A O 1
ATOM 2484 N N . TYR A 1 299 ? 21.671 19.314 -34.760 1.00 80.31 299 TYR A N 1
ATOM 2485 C CA . TYR A 1 299 ? 21.120 18.413 -33.758 1.00 80.31 299 TYR A CA 1
ATOM 2486 C C . TYR A 1 299 ? 20.040 17.495 -34.347 1.00 80.31 299 TYR A C 1
ATOM 2488 O O . TYR A 1 299 ? 19.995 16.319 -34.002 1.00 80.31 299 TYR A O 1
ATOM 2496 N N . GLN A 1 300 ? 19.193 17.999 -35.247 1.00 77.25 300 GLN A N 1
ATOM 2497 C CA . GLN A 1 300 ? 18.170 17.216 -35.940 1.00 77.25 300 GLN A CA 1
ATOM 2498 C C . GLN A 1 300 ? 18.779 16.176 -36.877 1.00 77.25 300 GLN A C 1
ATOM 2500 O O . GLN A 1 300 ? 18.344 15.029 -36.825 1.00 77.25 300 GLN A O 1
ATOM 2505 N N . ASP A 1 301 ? 19.798 16.533 -37.660 1.00 82.00 301 ASP A N 1
ATOM 2506 C CA . ASP A 1 301 ? 20.537 15.592 -38.509 1.00 82.00 301 ASP A CA 1
ATOM 2507 C C . ASP A 1 301 ? 21.173 14.495 -37.647 1.00 82.00 301 ASP A C 1
AT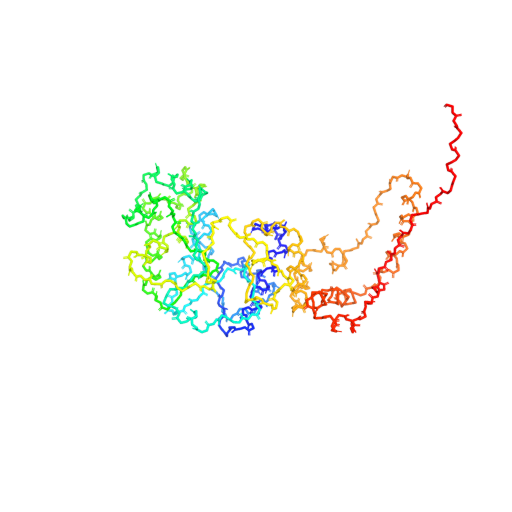OM 2509 O O . ASP A 1 301 ? 20.942 13.307 -37.864 1.00 82.00 301 ASP A O 1
ATOM 2513 N N . TYR A 1 302 ? 21.864 14.890 -36.571 1.00 84.25 302 TYR A N 1
ATOM 2514 C CA . TYR A 1 302 ? 22.427 13.955 -35.600 1.00 84.25 302 TYR A CA 1
ATOM 2515 C C . TYR A 1 302 ? 21.365 13.034 -34.973 1.00 84.25 302 TYR A C 1
ATOM 2517 O O . TYR A 1 302 ? 21.600 11.834 -34.809 1.00 84.25 302 TYR A O 1
ATOM 2525 N N . LEU A 1 303 ? 20.197 13.570 -34.601 1.00 82.94 303 LEU A N 1
ATOM 2526 C CA . LEU A 1 303 ? 19.086 12.775 -34.078 1.00 82.94 303 LEU A CA 1
ATOM 2527 C C . LEU A 1 303 ? 18.547 11.806 -35.132 1.00 82.94 303 LEU A C 1
ATOM 2529 O O . LEU A 1 303 ? 18.289 10.654 -34.791 1.00 82.94 303 LEU A O 1
ATOM 2533 N N . CYS A 1 304 ? 18.384 12.244 -36.382 1.00 83.25 304 CYS A N 1
ATOM 2534 C CA . CYS A 1 304 ? 17.919 11.401 -37.481 1.00 83.25 304 CYS A CA 1
ATOM 2535 C C . CYS A 1 304 ? 18.890 10.249 -37.742 1.00 83.25 304 CYS A C 1
ATOM 2537 O O . CYS A 1 304 ? 18.437 9.111 -37.847 1.00 83.25 304 CYS A O 1
ATOM 2539 N N . ASP A 1 305 ? 20.198 10.514 -37.744 1.00 84.31 305 ASP A N 1
ATOM 2540 C CA . ASP A 1 305 ? 21.234 9.487 -37.873 1.00 84.31 305 ASP A CA 1
ATOM 2541 C C . ASP A 1 305 ? 21.146 8.468 -36.734 1.00 84.31 305 ASP A C 1
ATOM 2543 O O . ASP A 1 305 ? 21.097 7.266 -36.975 1.00 84.31 305 ASP A O 1
ATOM 2547 N N . ARG A 1 306 ? 21.044 8.924 -35.477 1.00 87.38 306 ARG A N 1
ATOM 2548 C CA . ARG A 1 306 ? 20.919 8.012 -34.325 1.00 87.38 306 ARG A CA 1
ATOM 2549 C C . ARG A 1 306 ? 19.616 7.220 -34.338 1.00 87.38 306 ARG A C 1
ATOM 2551 O O . ARG A 1 306 ? 19.626 6.039 -34.001 1.00 87.38 306 ARG A O 1
ATOM 2558 N N . ILE A 1 307 ? 18.498 7.837 -34.724 1.00 82.75 307 ILE A N 1
ATOM 2559 C CA . ILE A 1 307 ? 17.226 7.128 -34.906 1.00 82.75 307 ILE A CA 1
ATOM 2560 C C . ILE A 1 307 ? 17.386 6.081 -36.008 1.00 82.75 307 ILE A C 1
ATOM 2562 O O . ILE A 1 307 ? 16.956 4.952 -35.811 1.00 82.75 307 ILE A O 1
ATOM 2566 N N . ALA A 1 308 ? 18.027 6.414 -37.129 1.00 83.69 308 ALA A N 1
ATOM 2567 C CA . ALA A 1 308 ? 18.261 5.483 -38.225 1.00 83.69 308 ALA A CA 1
ATOM 2568 C C . ALA A 1 308 ? 19.177 4.315 -37.824 1.00 83.69 308 ALA A C 1
ATOM 2570 O O . ALA A 1 308 ? 18.867 3.178 -38.176 1.00 83.69 308 ALA A O 1
ATOM 2571 N N . ASP A 1 309 ? 20.237 4.579 -37.056 1.00 85.19 309 ASP A N 1
ATOM 2572 C CA . ASP A 1 309 ? 21.170 3.572 -36.534 1.00 85.19 309 ASP A CA 1
ATOM 2573 C C . ASP A 1 309 ? 20.490 2.608 -35.550 1.00 85.19 309 ASP A C 1
ATOM 2575 O O . ASP A 1 309 ? 20.843 1.433 -35.465 1.00 85.19 309 ASP A O 1
ATOM 2579 N N . TRP A 1 310 ? 19.532 3.111 -34.766 1.00 86.38 310 TRP A N 1
ATOM 2580 C CA . TRP A 1 310 ? 18.920 2.371 -33.660 1.00 86.38 310 TRP A CA 1
ATOM 2581 C C . TRP A 1 310 ? 17.494 1.890 -33.943 1.00 86.38 310 TRP A C 1
ATOM 2583 O O . TRP A 1 310 ? 16.916 1.197 -33.106 1.00 86.38 310 TRP A O 1
ATOM 2593 N N . LYS A 1 311 ? 16.912 2.221 -35.104 1.00 81.88 311 LYS A N 1
ATOM 2594 C CA . LYS A 1 311 ? 15.526 1.853 -35.460 1.00 81.88 311 LYS A CA 1
ATOM 2595 C C . LYS A 1 311 ? 15.299 0.341 -35.495 1.00 81.88 311 LYS A C 1
ATOM 2597 O O . LYS A 1 311 ? 14.190 -0.102 -35.219 1.00 81.88 311 LYS A O 1
ATOM 2602 N N . ASP A 1 312 ? 16.339 -0.420 -35.837 1.00 83.12 312 ASP A N 1
ATOM 2603 C CA . ASP A 1 312 ? 16.285 -1.874 -36.013 1.00 83.12 312 ASP A CA 1
ATOM 2604 C C . ASP A 1 312 ? 16.699 -2.626 -34.733 1.00 83.12 312 ASP A C 1
ATOM 2606 O O . ASP A 1 312 ? 16.832 -3.852 -34.738 1.00 83.12 312 ASP A O 1
ATOM 2610 N N . LEU A 1 313 ? 16.906 -1.913 -33.616 1.00 85.94 313 LEU A N 1
ATOM 2611 C CA . LEU A 1 313 ? 17.154 -2.553 -32.329 1.00 85.94 313 LEU A CA 1
ATOM 2612 C C . LEU A 1 313 ? 15.935 -3.360 -31.908 1.00 85.94 313 LEU A C 1
ATOM 2614 O O . LEU A 1 313 ? 14.827 -2.841 -31.775 1.00 85.94 313 LEU A O 1
ATOM 2618 N N . SER A 1 314 ? 16.165 -4.645 -31.647 1.00 86.75 314 SER A N 1
ATOM 2619 C CA . SER A 1 314 ? 15.103 -5.505 -31.152 1.00 86.75 314 SER A CA 1
ATOM 2620 C C . SER A 1 314 ? 14.613 -5.017 -29.786 1.00 86.75 314 SER A C 1
ATOM 2622 O O . SER A 1 314 ? 15.399 -4.594 -28.932 1.00 86.75 314 SER A O 1
ATOM 2624 N N . THR A 1 315 ? 13.311 -5.154 -29.542 1.00 81.62 315 THR A N 1
ATOM 2625 C CA . THR A 1 315 ? 12.700 -4.860 -28.242 1.00 81.62 315 THR A CA 1
ATOM 2626 C C . THR A 1 315 ? 13.374 -5.653 -27.111 1.00 81.62 315 THR A C 1
ATOM 2628 O O . THR A 1 315 ? 13.542 -5.135 -26.012 1.00 81.62 315 THR A O 1
ATOM 2631 N N . ILE A 1 316 ? 13.835 -6.881 -27.391 1.00 86.88 316 ILE A N 1
ATOM 2632 C CA . ILE A 1 316 ? 14.589 -7.726 -26.446 1.00 86.88 316 ILE A CA 1
ATOM 2633 C C . ILE A 1 316 ? 15.884 -7.029 -26.020 1.00 86.88 316 ILE A C 1
ATOM 2635 O O . ILE A 1 316 ? 16.139 -6.868 -24.831 1.00 86.88 316 ILE A O 1
ATOM 2639 N N . THR A 1 317 ? 16.667 -6.544 -26.986 1.00 88.12 317 THR A N 1
ATOM 2640 C CA . THR A 1 317 ? 17.912 -5.816 -26.715 1.00 88.12 317 THR A CA 1
ATOM 2641 C C . THR A 1 317 ? 17.664 -4.565 -25.874 1.00 88.12 317 THR A C 1
ATOM 2643 O O . THR A 1 317 ? 18.436 -4.287 -24.959 1.00 88.1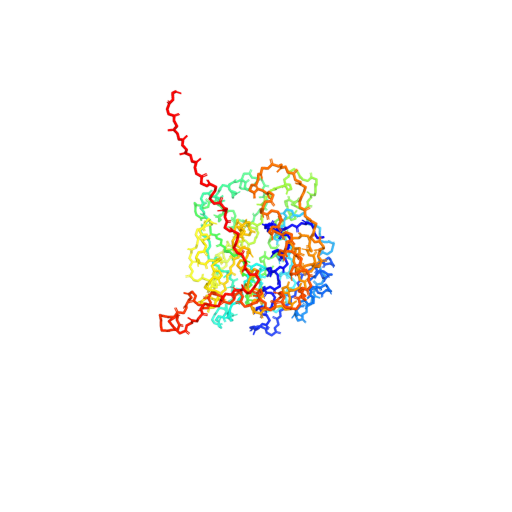2 317 THR A O 1
ATOM 2646 N N . LEU A 1 318 ? 16.598 -3.814 -26.161 1.00 85.56 318 LEU A N 1
ATOM 2647 C CA . LEU A 1 318 ? 16.247 -2.623 -25.384 1.00 85.56 318 LEU A CA 1
ATOM 2648 C C . LEU A 1 318 ? 15.902 -2.981 -23.931 1.00 85.56 318 LEU A C 1
ATOM 2650 O O . LEU A 1 318 ? 16.449 -2.367 -23.016 1.00 85.56 318 LEU A O 1
ATOM 2654 N N . TYR A 1 319 ? 15.073 -4.006 -23.712 1.00 85.00 319 TYR A N 1
ATOM 2655 C CA . TYR A 1 319 ? 14.734 -4.474 -22.364 1.00 85.00 319 TYR A CA 1
ATOM 2656 C C . TYR A 1 319 ? 15.954 -4.976 -21.585 1.00 85.00 319 TYR A C 1
ATOM 2658 O O . TYR A 1 319 ? 16.095 -4.648 -20.407 1.00 85.00 319 TYR A O 1
ATOM 2666 N N . ASP A 1 320 ? 16.861 -5.715 -22.227 1.00 88.56 320 ASP A N 1
ATOM 2667 C CA . ASP A 1 320 ? 18.089 -6.194 -21.583 1.00 88.56 320 ASP A CA 1
ATOM 2668 C C . ASP A 1 320 ? 18.968 -5.039 -21.088 1.00 88.56 320 ASP A C 1
ATOM 2670 O O . ASP A 1 320 ? 19.562 -5.118 -20.008 1.00 88.56 320 ASP A O 1
ATOM 2674 N N . TRP A 1 321 ? 19.053 -3.950 -21.857 1.00 87.94 321 TRP A N 1
ATOM 2675 C CA . TRP A 1 321 ? 19.797 -2.760 -21.447 1.00 87.94 321 TRP A CA 1
ATOM 2676 C C . TRP A 1 321 ? 19.101 -1.983 -20.337 1.00 87.94 321 TRP A C 1
ATOM 2678 O O . TRP A 1 321 ? 19.769 -1.614 -19.372 1.00 87.94 321 TRP A O 1
ATOM 2688 N N . GLU A 1 322 ? 17.786 -1.782 -20.421 1.00 85.75 322 GLU A N 1
ATOM 2689 C CA . GLU A 1 322 ? 17.013 -1.154 -19.342 1.00 85.75 322 GLU A CA 1
ATOM 2690 C C . GLU A 1 322 ? 17.173 -1.933 -18.025 1.00 85.75 322 GLU A C 1
ATOM 2692 O O . GLU A 1 322 ? 17.448 -1.339 -16.981 1.00 85.75 322 GLU A O 1
ATOM 2697 N N . LYS A 1 323 ? 17.130 -3.272 -18.075 1.00 86.44 323 LYS A N 1
ATOM 2698 C CA . LYS A 1 323 ? 17.361 -4.136 -16.907 1.00 86.44 323 LYS A CA 1
ATOM 2699 C C . LYS A 1 323 ? 18.773 -3.995 -16.334 1.00 86.44 323 LYS A C 1
ATOM 2701 O O . LYS A 1 323 ? 18.968 -3.985 -15.123 1.00 86.44 323 LYS A O 1
ATOM 2706 N N . ARG A 1 324 ? 19.798 -3.871 -17.180 1.00 85.94 324 ARG A N 1
ATOM 2707 C CA . ARG A 1 324 ? 21.170 -3.610 -16.700 1.00 85.94 324 ARG A CA 1
ATOM 2708 C C . ARG A 1 324 ? 21.271 -2.249 -16.017 1.00 85.94 324 ARG A C 1
ATOM 2710 O O . ARG A 1 324 ? 21.950 -2.127 -15.001 1.00 85.94 324 ARG A O 1
ATOM 2717 N N . LEU A 1 325 ? 20.595 -1.237 -16.562 1.00 84.62 325 LEU A N 1
ATOM 2718 C CA . LEU A 1 325 ? 20.576 0.113 -16.005 1.00 84.62 325 LEU A CA 1
ATOM 2719 C C . LEU A 1 325 ? 19.786 0.201 -14.698 1.00 84.62 325 LEU A C 1
ATOM 2721 O O . LEU A 1 325 ? 20.117 1.057 -13.883 1.00 84.62 325 LEU A O 1
ATOM 2725 N N . SER A 1 326 ? 18.790 -0.659 -14.456 1.00 83.88 326 SER A N 1
ATOM 2726 C CA . SER A 1 326 ? 18.029 -0.666 -13.198 1.00 83.88 326 SER A CA 1
ATOM 2727 C C . SER A 1 326 ? 18.819 -1.196 -11.999 1.00 83.88 326 SER A C 1
ATOM 2729 O O . SER A 1 326 ? 18.474 -0.861 -10.872 1.00 83.88 326 SER A O 1
ATOM 2731 N N . ALA A 1 327 ? 19.906 -1.945 -12.213 1.00 83.62 327 ALA A N 1
ATOM 2732 C CA . ALA A 1 327 ? 20.685 -2.578 -11.143 1.00 83.62 327 ALA A CA 1
ATOM 2733 C C . ALA A 1 327 ? 21.617 -1.621 -10.363 1.00 83.62 327 ALA A C 1
ATOM 2735 O O . ALA A 1 327 ? 22.246 -2.027 -9.383 1.00 83.62 327 ALA A O 1
ATOM 2736 N N . TYR A 1 328 ? 21.718 -0.346 -10.761 1.00 83.31 328 TYR A N 1
ATOM 2737 C CA . TYR A 1 328 ? 22.624 0.629 -10.138 1.00 83.31 328 TYR A CA 1
ATOM 2738 C C . TYR A 1 328 ? 22.426 0.883 -8.625 1.00 83.31 328 TYR A C 1
ATOM 2740 O O . TYR A 1 328 ? 23.427 1.225 -7.989 1.00 83.31 328 TYR A O 1
ATOM 2748 N N . PRO A 1 329 ? 21.245 0.690 -7.985 1.00 82.31 329 PRO A N 1
ATOM 2749 C CA . PRO A 1 329 ? 21.134 0.814 -6.530 1.00 82.31 329 PRO A CA 1
ATOM 2750 C C . PRO A 1 329 ? 22.068 -0.149 -5.787 1.00 82.31 329 PRO A C 1
ATOM 2752 O O . PRO A 1 329 ? 22.625 0.218 -4.758 1.00 82.31 329 PRO A O 1
ATOM 2755 N N . ARG A 1 330 ? 22.348 -1.333 -6.359 1.00 81.25 330 ARG A N 1
ATOM 2756 C CA . ARG A 1 330 ? 23.309 -2.296 -5.791 1.00 81.25 330 ARG A CA 1
ATOM 2757 C C . ARG A 1 330 ? 24.718 -1.717 -5.697 1.00 81.25 330 ARG A C 1
ATOM 2759 O O . ARG A 1 330 ? 25.434 -2.029 -4.756 1.00 81.25 330 ARG A O 1
ATOM 2766 N N . PHE A 1 331 ? 25.111 -0.875 -6.654 1.00 84.19 331 PHE A N 1
ATOM 2767 C CA . PHE A 1 331 ? 26.384 -0.156 -6.611 1.00 84.19 331 PHE A CA 1
ATOM 2768 C C . PHE A 1 331 ? 26.352 0.969 -5.571 1.00 84.19 331 PHE A C 1
ATOM 2770 O O . PHE A 1 331 ? 27.276 1.086 -4.770 1.00 84.19 331 PHE A O 1
ATOM 2777 N N . ILE A 1 332 ? 25.280 1.768 -5.547 1.00 84.25 332 ILE A N 1
ATOM 2778 C CA . ILE A 1 332 ? 25.141 2.891 -4.605 1.00 84.25 332 ILE A CA 1
ATOM 2779 C C . ILE A 1 332 ? 25.207 2.416 -3.148 1.00 84.25 332 ILE A C 1
ATOM 2781 O O . ILE A 1 332 ? 25.871 3.062 -2.341 1.00 84.25 332 ILE A O 1
ATOM 2785 N N . ASN A 1 333 ? 24.600 1.269 -2.836 1.00 83.12 333 ASN A N 1
ATOM 2786 C CA . ASN A 1 333 ? 24.551 0.731 -1.472 1.00 83.12 333 ASN A CA 1
ATOM 2787 C C . ASN A 1 333 ? 25.703 -0.226 -1.134 1.00 83.12 333 ASN A C 1
ATOM 2789 O O . ASN A 1 333 ? 25.793 -0.716 -0.009 1.00 83.12 333 ASN A O 1
ATOM 2793 N N . ALA A 1 334 ? 26.565 -0.554 -2.096 1.00 84.12 334 ALA A N 1
ATOM 2794 C CA . ALA A 1 334 ? 27.700 -1.427 -1.845 1.00 84.12 334 ALA A CA 1
ATOM 2795 C C . ALA A 1 334 ? 28.757 -0.739 -0.964 1.00 84.12 334 ALA A C 1
ATOM 2797 O O . ALA A 1 334 ? 28.943 0.477 -1.012 1.00 84.12 334 ALA A O 1
ATOM 2798 N N . ASP A 1 335 ? 29.497 -1.534 -0.189 1.00 88.50 335 ASP A N 1
ATOM 2799 C CA . ASP A 1 335 ? 30.688 -1.051 0.506 1.00 88.50 335 ASP A CA 1
ATOM 2800 C C . ASP A 1 335 ? 31.774 -0.573 -0.483 1.00 88.50 335 ASP A C 1
ATOM 2802 O O . ASP A 1 335 ? 31.739 -0.855 -1.686 1.00 88.50 335 ASP A O 1
ATOM 2806 N N . ARG A 1 336 ? 32.769 0.165 0.027 1.00 89.69 336 ARG A N 1
ATOM 2807 C CA . ARG A 1 336 ? 33.835 0.744 -0.809 1.00 89.69 336 ARG A CA 1
ATOM 2808 C C . ARG A 1 336 ? 34.643 -0.302 -1.572 1.00 89.69 336 ARG A C 1
ATOM 2810 O O . ARG A 1 336 ? 35.133 0.004 -2.658 1.00 89.69 336 ARG A O 1
ATOM 2817 N N . GLU A 1 337 ? 34.813 -1.497 -1.017 1.00 90.88 337 GLU A N 1
ATOM 2818 C CA . GLU A 1 337 ? 35.578 -2.568 -1.655 1.00 90.88 337 GLU A CA 1
ATOM 2819 C C . GLU A 1 337 ? 34.837 -3.071 -2.899 1.00 90.88 337 GLU A C 1
ATOM 2821 O O . GLU A 1 337 ? 35.386 -3.066 -4.003 1.00 90.88 337 GLU A O 1
ATOM 2826 N N . ARG A 1 338 ? 33.546 -3.380 -2.753 1.00 86.94 338 ARG A N 1
ATOM 2827 C CA . ARG A 1 338 ? 32.659 -3.787 -3.850 1.00 86.94 338 ARG A CA 1
ATOM 2828 C C . ARG A 1 338 ? 32.463 -2.686 -4.885 1.00 86.94 338 ARG A C 1
ATOM 2830 O O . ARG A 1 338 ? 32.474 -2.978 -6.079 1.00 86.94 338 ARG A O 1
ATOM 2837 N N . GLN A 1 339 ? 32.325 -1.429 -4.462 1.00 88.06 339 GLN A N 1
ATOM 2838 C CA . GLN A 1 339 ? 32.257 -0.292 -5.386 1.00 88.06 339 GLN A CA 1
ATOM 2839 C C . GLN A 1 339 ? 33.534 -0.172 -6.222 1.00 88.06 339 GLN A C 1
ATOM 2841 O O . GLN A 1 339 ? 33.454 0.018 -7.433 1.00 88.06 339 GLN A O 1
ATOM 2846 N N . SER A 1 340 ? 34.704 -0.341 -5.601 1.00 87.19 340 SER A N 1
ATOM 2847 C CA . SER A 1 340 ? 36.001 -0.277 -6.292 1.00 87.19 340 SER A CA 1
ATOM 2848 C C . SER A 1 340 ? 36.213 -1.436 -7.271 1.00 87.19 340 SER A C 1
ATOM 2850 O O . SER A 1 340 ? 36.970 -1.299 -8.228 1.00 87.19 340 SER A O 1
ATOM 2852 N N . ALA A 1 341 ? 35.532 -2.564 -7.054 1.00 87.69 341 ALA A N 1
ATOM 2853 C CA . ALA A 1 341 ? 35.528 -3.705 -7.966 1.00 87.69 341 ALA A CA 1
ATOM 2854 C C . ALA A 1 341 ? 34.541 -3.552 -9.142 1.00 87.69 341 ALA A C 1
ATOM 2856 O O . ALA A 1 341 ? 34.593 -4.333 -10.094 1.00 87.69 341 ALA A O 1
ATOM 2857 N N . CYS A 1 342 ? 33.632 -2.571 -9.103 1.00 83.69 342 CYS A N 1
ATOM 2858 C CA . CYS A 1 342 ? 32.658 -2.349 -10.167 1.00 83.69 342 CYS A CA 1
ATOM 2859 C C . CYS A 1 342 ? 33.275 -1.578 -11.340 1.00 83.69 342 CYS A C 1
ATOM 2861 O O . CYS A 1 342 ? 33.972 -0.582 -11.162 1.00 83.69 342 CYS A O 1
ATOM 2863 N N . ILE A 1 343 ? 32.944 -1.996 -12.563 1.00 80.44 343 ILE A N 1
ATOM 2864 C CA . ILE A 1 343 ? 33.321 -1.287 -13.789 1.00 80.44 343 ILE A CA 1
ATOM 2865 C C . ILE A 1 343 ? 32.069 -0.627 -14.358 1.00 80.44 343 ILE A C 1
ATOM 2867 O O . ILE A 1 343 ? 31.094 -1.303 -14.689 1.00 80.44 343 ILE A O 1
ATOM 2871 N N . ILE A 1 344 ? 32.098 0.699 -14.498 1.00 78.06 344 ILE A N 1
ATOM 2872 C CA . ILE A 1 344 ? 31.024 1.440 -15.163 1.00 78.06 344 ILE A CA 1
ATOM 2873 C C . ILE A 1 344 ? 31.146 1.203 -16.671 1.00 78.06 344 ILE A C 1
ATOM 2875 O O . ILE A 1 344 ? 32.064 1.695 -17.325 1.00 78.06 344 ILE A O 1
ATOM 2879 N N . GLY A 1 345 ? 30.213 0.431 -17.226 1.00 78.38 345 GLY A N 1
ATOM 2880 C CA . GLY A 1 345 ? 30.108 0.221 -18.667 1.00 78.38 345 GLY A CA 1
ATOM 2881 C C . GLY A 1 345 ? 29.424 1.397 -19.367 1.00 78.38 345 GLY A C 1
ATOM 2882 O O . GLY A 1 345 ? 28.439 1.942 -18.869 1.00 78.38 345 GLY A O 1
ATOM 2883 N N . LYS A 1 346 ? 29.906 1.769 -20.558 1.00 81.06 346 LYS A N 1
ATOM 2884 C CA . LYS A 1 346 ? 29.195 2.705 -21.441 1.00 81.06 346 LYS A CA 1
ATOM 2885 C C . LYS A 1 346 ? 28.017 1.980 -22.097 1.00 81.06 346 LYS A C 1
ATOM 2887 O O . LYS A 1 346 ? 28.211 0.929 -22.703 1.00 81.06 346 LYS A O 1
ATOM 2892 N N . ASN A 1 347 ? 26.816 2.555 -22.026 1.00 82.94 347 ASN A N 1
ATOM 2893 C CA . ASN A 1 347 ? 25.688 2.076 -22.825 1.00 82.94 347 ASN A CA 1
ATOM 2894 C C . ASN A 1 347 ? 26.007 2.316 -24.321 1.00 82.94 347 ASN A C 1
ATOM 2896 O O . ASN A 1 347 ? 26.225 3.471 -24.700 1.00 82.94 347 ASN A O 1
ATOM 2900 N N . PRO A 1 348 ? 26.054 1.275 -25.177 1.00 84.00 348 PRO A N 1
ATOM 2901 C CA . PRO A 1 348 ? 26.366 1.422 -26.602 1.00 84.00 348 PRO A CA 1
ATOM 2902 C C . PRO A 1 348 ? 25.313 2.242 -27.361 1.00 84.00 348 PRO A C 1
ATOM 2904 O O . PRO A 1 348 ? 25.604 2.769 -28.430 1.00 84.00 348 PRO A O 1
ATOM 2907 N N . TYR A 1 349 ? 24.120 2.399 -26.783 1.00 85.38 349 TYR A N 1
ATOM 2908 C CA . TYR A 1 349 ? 23.012 3.199 -27.306 1.00 85.38 349 TYR A CA 1
ATOM 2909 C C . TYR A 1 349 ? 22.857 4.536 -26.566 1.00 85.38 349 TYR A C 1
ATOM 2911 O O . TYR A 1 349 ? 21.790 5.151 -26.564 1.00 85.38 349 TYR A O 1
ATOM 2919 N N . ALA A 1 350 ? 23.931 4.997 -25.918 1.00 83.38 350 ALA A N 1
ATOM 2920 C CA . ALA A 1 350 ? 24.073 6.363 -25.440 1.00 83.38 350 ALA A CA 1
ATOM 2921 C C . ALA A 1 350 ? 25.086 7.103 -26.321 1.00 83.38 350 ALA A C 1
ATOM 2923 O O . ALA A 1 350 ? 26.237 6.685 -26.472 1.00 83.38 350 ALA A O 1
ATOM 2924 N N . SER A 1 351 ? 24.657 8.229 -26.885 1.00 83.94 351 SER A N 1
ATOM 2925 C CA . SER A 1 351 ? 25.489 9.065 -27.742 1.00 83.94 351 SER A CA 1
ATOM 2926 C C . SER A 1 351 ? 25.327 10.525 -27.337 1.00 83.94 351 SER A C 1
ATOM 2928 O O . SER A 1 351 ? 24.217 10.975 -27.046 1.00 83.94 351 SER A O 1
ATOM 2930 N N . VAL A 1 352 ? 26.436 11.259 -27.309 1.00 83.56 352 VAL A N 1
ATOM 2931 C CA . VAL A 1 352 ? 26.490 12.663 -26.888 1.00 83.56 352 VAL A CA 1
ATOM 2932 C C . VAL A 1 352 ? 26.567 13.534 -28.135 1.00 83.56 352 VAL A C 1
ATOM 2934 O O . VAL A 1 352 ? 27.429 13.318 -28.981 1.00 83.56 352 VAL A O 1
ATOM 2937 N N . PHE A 1 353 ? 25.656 14.501 -28.248 1.00 81.19 353 PHE A N 1
ATOM 2938 C CA . PHE A 1 353 ? 25.779 15.575 -29.226 1.00 81.19 353 PHE A CA 1
ATOM 2939 C C . PHE A 1 353 ? 26.560 16.718 -28.588 1.00 81.19 353 PHE A C 1
ATOM 2941 O O . PHE A 1 353 ? 26.084 17.343 -27.640 1.00 81.19 353 PHE A O 1
ATOM 2948 N N . GLU A 1 354 ? 27.754 16.984 -29.098 1.00 76.94 354 GLU A N 1
ATOM 2949 C CA . GLU A 1 354 ? 28.504 18.175 -28.721 1.00 76.94 354 GLU A CA 1
ATOM 2950 C C . GLU A 1 354 ? 28.018 19.348 -29.569 1.00 76.94 354 GLU A C 1
ATOM 2952 O O . GLU A 1 354 ? 28.043 19.290 -30.799 1.00 76.94 354 GLU A O 1
ATOM 2957 N N . ILE A 1 355 ? 27.558 20.416 -28.911 1.00 72.50 355 ILE A N 1
ATOM 2958 C CA . ILE A 1 355 ? 27.171 21.639 -29.612 1.00 72.50 355 ILE A CA 1
ATOM 2959 C C . ILE A 1 355 ? 28.440 22.211 -30.256 1.00 72.50 355 ILE A C 1
ATOM 2961 O O . ILE A 1 355 ? 29.387 22.528 -29.530 1.00 72.50 355 ILE A O 1
ATOM 2965 N N . PRO A 1 356 ? 28.481 22.376 -31.590 1.00 67.69 356 PRO A N 1
ATOM 2966 C CA . PRO A 1 356 ? 29.644 22.953 -32.233 1.00 67.69 356 PRO A CA 1
ATOM 2967 C C . PRO A 1 356 ? 29.832 24.384 -31.730 1.00 67.69 356 PRO A C 1
ATOM 2969 O O . PRO A 1 356 ? 28.960 25.236 -31.910 1.00 67.69 356 PRO A O 1
ATOM 2972 N N . ILE A 1 357 ? 30.980 24.660 -31.107 1.00 59.72 357 ILE A N 1
ATOM 2973 C CA . ILE A 1 357 ? 31.385 26.024 -30.771 1.00 59.72 357 ILE A CA 1
ATOM 2974 C C . ILE A 1 357 ? 31.703 26.709 -32.100 1.00 59.72 357 ILE A C 1
ATOM 2976 O O . ILE A 1 357 ? 32.796 26.563 -32.647 1.00 59.72 357 ILE A O 1
ATOM 2980 N N . THR A 1 358 ? 30.744 27.435 -32.669 1.00 54.72 358 THR A N 1
ATOM 2981 C CA . THR A 1 358 ? 31.050 28.344 -33.773 1.00 54.72 358 THR A CA 1
ATOM 2982 C C . THR A 1 358 ? 31.964 29.436 -33.231 1.00 54.72 358 THR A C 1
ATOM 2984 O O . THR A 1 358 ? 31.532 30.281 -32.449 1.00 54.72 358 THR A O 1
ATOM 2987 N N . GLY A 1 359 ? 33.243 29.376 -33.600 1.00 44.09 359 GLY A N 1
ATOM 2988 C CA . GLY A 1 359 ? 34.231 30.391 -33.265 1.00 44.09 359 GLY A CA 1
ATOM 2989 C C . GLY A 1 359 ? 33.867 31.783 -33.795 1.00 44.09 359 GLY A C 1
ATOM 2990 O O . GLY A 1 359 ? 33.152 31.915 -34.786 1.00 44.09 359 GLY A O 1
ATOM 2991 N N . LEU A 1 360 ? 34.463 32.785 -33.136 1.00 36.50 360 LEU A N 1
ATOM 2992 C CA . LEU A 1 360 ? 34.499 34.225 -33.441 1.00 36.50 360 LEU A CA 1
ATOM 2993 C C . LEU A 1 360 ? 33.273 35.053 -33.016 1.00 36.50 360 LEU A C 1
ATOM 2995 O O . LEU A 1 360 ? 32.463 35.474 -33.834 1.00 36.50 360 LEU A O 1
ATOM 2999 N N . ILE A 1 361 ? 33.251 35.438 -31.736 1.00 32.53 361 ILE A N 1
ATOM 3000 C CA . ILE A 1 361 ? 32.745 36.759 -31.340 1.00 32.53 361 ILE A CA 1
ATOM 3001 C C . ILE A 1 361 ? 33.951 37.711 -31.369 1.00 32.53 361 ILE A C 1
ATOM 3003 O O . ILE A 1 361 ? 34.685 37.822 -30.391 1.00 32.53 361 ILE A O 1
ATOM 3007 N N . TRP A 1 362 ? 34.181 38.384 -32.501 1.00 32.62 362 TRP A N 1
ATOM 3008 C CA . TRP A 1 362 ? 34.836 39.693 -32.458 1.00 32.62 362 TRP A CA 1
ATOM 3009 C C . TRP A 1 362 ? 33.777 40.688 -31.994 1.00 32.62 362 TRP A C 1
ATOM 3011 O O . TRP A 1 362 ? 32.972 41.170 -32.788 1.00 32.62 362 TRP A O 1
ATOM 3021 N N . LEU A 1 363 ? 33.758 40.974 -30.695 1.00 29.73 363 LEU A N 1
ATOM 3022 C CA . LEU A 1 363 ? 33.147 42.194 -30.180 1.00 29.73 363 LEU A CA 1
ATOM 3023 C C . LEU A 1 363 ? 34.079 43.342 -30.572 1.00 29.73 363 LEU A C 1
ATOM 3025 O O . LEU A 1 363 ? 35.008 43.672 -29.841 1.00 29.73 363 LEU A O 1
ATOM 3029 N N . ASN A 1 364 ? 33.858 43.921 -31.753 1.00 25.98 364 ASN A N 1
ATOM 3030 C CA . ASN A 1 364 ? 34.281 45.294 -31.977 1.00 25.98 364 ASN A CA 1
ATOM 3031 C C . ASN A 1 364 ? 33.236 46.196 -31.327 1.00 25.98 364 ASN A C 1
ATOM 3033 O O . ASN A 1 364 ? 32.056 46.162 -31.666 1.00 25.98 364 ASN A O 1
ATOM 3037 N N . ILE A 1 365 ? 33.718 46.942 -30.345 1.00 30.48 365 ILE A N 1
ATOM 3038 C CA . ILE A 1 365 ? 33.020 47.990 -29.617 1.00 30.48 365 ILE A CA 1
ATOM 3039 C C . ILE A 1 365 ? 32.633 49.098 -30.603 1.00 30.48 365 ILE A C 1
ATOM 3041 O O . ILE A 1 365 ? 33.508 49.605 -31.306 1.00 30.48 365 ILE A O 1
ATOM 3045 N N . CYS A 1 366 ? 31.354 49.475 -30.605 1.00 31.05 366 CYS A N 1
ATOM 3046 C CA . CYS A 1 366 ? 30.846 50.850 -30.654 1.00 31.05 366 CYS A CA 1
ATOM 3047 C C . CYS A 1 366 ? 29.433 50.853 -30.070 1.00 31.05 366 CYS A C 1
ATOM 3049 O O . CYS A 1 366 ? 28.591 50.083 -30.585 1.00 31.05 366 CYS A O 1
#

Foldseek 3Di:
DADCPQFQGVLLLLLLLLQALVQCVVADVAAEAEEAPVCCCPVCVQLVRPHPYYHHDCPPPLADPLQVLLVVLVVLLPDPAFDKDADSNKHFLYDFDVVQQQAQKEFAAKEWEDVVLLVLLVVVLVDPFDADPLLNVQSPDNIRIWTHVNITTHGNSVLSNVLSVRLVCSCVRRVQSDPPDPCVNRNCNRVSRIRSSVSSCVVVVHDYRHSDHDYAYPPRDDCVQAQPLLCNNVDRMHGQDRCSSSDVVSSVLSLLSCCQPPVPSSLSSCCVPCVVVVVLVVNDDDQDDDDDDPLVVVVSVVVVVLCVVCVPPDSVNVSVVSNVVSCCSCLVPDDPVVVVVDDDDDDPSDDDDDRDPPDDPPPPDD

Sequence (366 aa):
MENGFGWFHPQYHLMSWALSCLSLREHYNNVVFYTDSNGYNIFIDLLKLPYTDVVVQYDDLPCPDVHWAYPKFFTYSLQKEPFIHVDGDIHFSCRLDASIESGALIAQNMEMGTQYYKGMMNDLLRRDYRMPEFLRKALERDAILSYNAGFLGGNDLDFIQEYCRIAFQFIDDNGLLDYHSHNISVNNNLLFEQTLFAALAEERGKKVTSVFDMVVPDNGYDYFRFCDFYRFEEVKFLHLLGRHKRNLRICELLGKTLLDRYPEYYKRIVELFPQNNKRLGNVKQTPPDMTIQKCIALYQDYLCDRIADWKDLSTITLYDWEKRLSAYPRFINADRERQSACIIGKNPYASVFEIPITGLIWLNIC

Radius of gyration: 25.59 Å; chains: 1; bounding box: 64×70×65 Å

Secondary structure (DSSP, 8-state):
----TTSSSHHHHHHHHHHHHHHHHHH-S--EEEE-HHHIIIIIIIT----SEEEE--TT----TT-TTHHHHHHHHH--S-EEEE-TTEEESSPPPHHHHT-SEEES-EEE--HHHHHHHHHHHTS-----HHHHHHHTSSS-EEE-TTEEEES-HHHHHHHHHHHHHHHHHTTTT-TT-TTTT---HHIIIIIHHHHHHHHTTPPEEESS-SEEETT---HHHHT-GGGGGGSSEEE--GGGGG-HHHHHHHHHHHHHH-HHHHHHHHHT-TTTSTTTTT---PPPPP---HHHHHHHHHHHHHHHHHTT--HHHHHHHHHHHHTTHHHHTS-HHHHHH---PPPTT----PPP----------

pLDDT: mean 87.74, std 13.09, range [25.98, 98.69]

Organism: NCBI:txid871325

InterPro domains:
  IPR046621 Domain of unknown function DUF6734 [PF20508] (2-272)